Protein 1TIQ (pdb70)

Structure (mmCIF, N/CA/C/O backbone):
data_1TIQ
#
_entry.id   1TIQ
#
_cell.length_a   39.870
_cell.length_b   135.825
_cell.length_c   132.395
_cell.angle_alpha   90.00
_cell.angle_beta   90.00
_cell.angle_gamma   90.00
#
_symmetry.space_group_name_H-M   'C 2 2 21'
#
loop_
_entity.id
_entity.type
_entity.pdbx_description
1 polymer 'Protease synthase and sporulation negative regulatory protein PAI 1'
2 non-polymer 'COENZYME A'
3 non-polymer 2,3-DIHYDROXY-1,4-DITHIOBUTANE
4 non-polymer 'SULFATE ION'
5 water water
#
loop_
_atom_site.group_PDB
_atom_site.id
_atom_site.type_symbol
_atom_site.label_atom_id
_atom_site.label_alt_id
_atom_site.label_comp_id
_atom_site.label_asym_id
_atom_site.label_entity_id
_atom_site.label_seq_id
_atom_site.pdbx_PDB_ins_code
_atom_site.Cartn_x
_atom_site.Cartn_y
_atom_site.Cartn_z
_atom_site.occupancy
_atom_site.B_iso_or_equiv
_atom_site.auth_seq_id
_atom_site.auth_comp_id
_atom_site.auth_asym_id
_atom_site.auth_atom_id
_atom_site.pdbx_PDB_model_num
ATOM 1 N N . SER A 1 2 ? 25.593 50.062 55.139 1.00 29.15 2 SER A N 1
ATOM 2 C CA . SER A 1 2 ? 26.277 51.359 54.869 1.00 29.65 2 SER A CA 1
ATOM 3 C C . SER A 1 2 ? 25.327 52.331 54.170 1.00 27.60 2 SER A C 1
ATOM 4 O O . SER A 1 2 ? 24.250 51.940 53.724 1.00 30.05 2 SER A O 1
ATOM 7 N N . VAL A 1 3 ? 25.729 53.596 54.081 1.00 25.03 3 VAL A N 1
ATOM 8 C CA . VAL A 1 3 ? 24.914 54.621 53.432 1.00 23.76 3 VAL A CA 1
ATOM 9 C C . VAL A 1 3 ? 25.371 54.855 51.994 1.00 22.64 3 VAL A C 1
ATOM 10 O O . V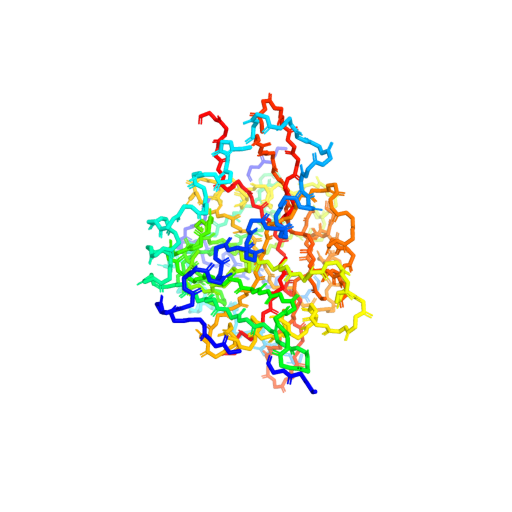AL A 1 3 ? 26.565 54.995 51.729 1.00 23.52 3 VAL A O 1
ATOM 14 N N . LYS A 1 4 ? 24.425 54.887 51.064 1.00 21.32 4 LYS A N 1
ATOM 15 C CA . LYS A 1 4 ? 24.752 55.130 49.666 1.00 21.73 4 LYS A CA 1
ATOM 16 C C . LYS A 1 4 ? 23.642 55.926 48.999 1.00 20.59 4 LYS A C 1
ATOM 17 O O . LYS A 1 4 ? 22.477 55.823 49.382 1.00 19.45 4 LYS A O 1
ATOM 31 N N . LYS A 1 6 ? 22.082 57.284 45.073 1.00 16.57 6 LYS A N 1
ATOM 32 C CA . LYS A 1 6 ? 22.071 57.007 43.641 1.00 18.54 6 LYS A CA 1
ATOM 33 C C . LYS A 1 6 ? 21.172 57.988 42.902 1.00 16.59 6 LYS A C 1
ATOM 34 O O . LYS A 1 6 ? 20.084 58.319 43.378 1.00 14.53 6 LYS A O 1
ATOM 40 N N . LYS A 1 7 ? 21.623 58.448 41.739 1.00 14.39 7 LYS A N 1
ATOM 41 C CA . LYS A 1 7 ? 20.827 59.370 40.936 1.00 16.35 7 LYS A CA 1
ATOM 42 C C . LYS A 1 7 ? 19.698 58.568 40.302 1.00 16.17 7 LYS A C 1
ATOM 43 O O . LYS A 1 7 ? 19.929 57.494 39.743 1.00 15.16 7 LYS A O 1
ATOM 49 N N . CYS A 1 8 ? 18.480 59.092 40.381 1.00 14.91 8 CYS A N 1
ATOM 50 C CA . CYS A 1 8 ? 17.318 58.404 39.827 1.00 14.91 8 CYS A CA 1
ATOM 51 C C . CYS A 1 8 ? 17.245 58.440 38.304 1.00 18.03 8 CYS A C 1
ATOM 52 O O . CYS A 1 8 ? 17.530 59.459 37.680 1.00 17.61 8 CYS A O 1
ATOM 55 N N . SER A 1 9 ? 16.857 57.316 37.711 1.00 20.36 9 SER A N 1
ATOM 56 C CA . SER A 1 9 ? 16.722 57.226 36.261 1.00 23.14 9 SER A CA 1
ATOM 57 C C . SER A 1 9 ? 15.280 56.915 35.910 1.00 23.62 9 SER A C 1
ATOM 58 O O . SER A 1 9 ? 14.418 56.819 36.786 1.00 19.63 9 SER A O 1
ATOM 61 N N . ARG A 1 10 ? 15.028 56.749 34.618 1.00 24.44 10 ARG A N 1
ATOM 62 C CA . ARG A 1 10 ? 13.693 56.454 34.134 1.00 25.77 10 ARG A CA 1
ATOM 63 C C . ARG A 1 10 ? 13.142 55.170 34.751 1.00 22.65 10 ARG A C 1
ATOM 64 O O . ARG 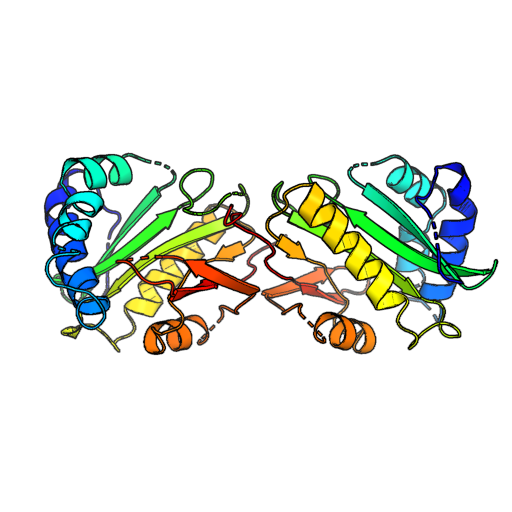A 1 10 ? 11.950 55.075 35.022 1.00 24.03 10 ARG A O 1
ATOM 72 N N . GLU A 1 11 ? 14.009 54.188 34.979 1.00 23.10 11 GLU A N 1
ATOM 73 C CA . GLU A 1 11 ? 13.570 52.924 35.558 1.00 23.12 11 GLU A CA 1
ATOM 74 C C . GLU A 1 11 ? 13.182 53.024 37.031 1.00 20.01 11 GLU A C 1
ATOM 75 O O . GLU A 1 11 ? 12.549 52.118 37.573 1.00 20.23 11 GLU A 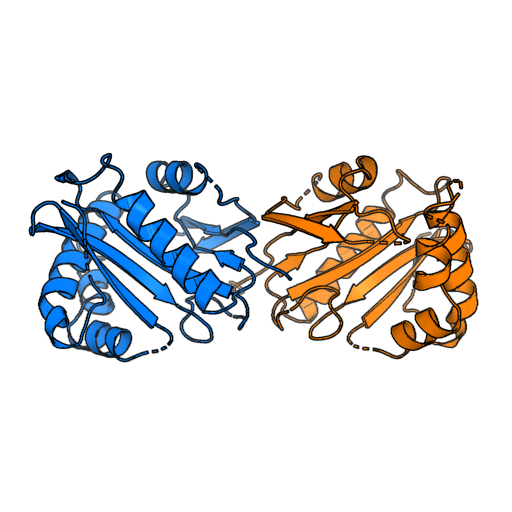O 1
ATOM 81 N N . ASP A 1 12 ? 13.548 54.128 37.672 1.00 17.33 12 ASP A N 1
ATOM 82 C CA . ASP A 1 12 ? 13.226 54.336 39.083 1.00 14.54 12 ASP A CA 1
ATOM 83 C C . ASP A 1 12 ? 11.877 55.021 39.269 1.00 13.83 12 ASP A C 1
ATOM 84 O O . ASP A 1 12 ? 11.477 55.307 40.392 1.00 9.90 12 ASP A O 1
ATOM 89 N N . LEU A 1 13 ? 11.184 55.279 38.164 1.00 13.16 13 LEU A N 1
ATOM 90 C CA . LEU A 1 13 ? 9.892 55.959 38.195 1.00 14.48 13 LEU A CA 1
ATOM 91 C C . LEU A 1 13 ? 8.885 55.382 39.183 1.00 14.28 13 LEU A C 1
ATOM 92 O O . LEU A 1 13 ? 8.320 56.111 39.996 1.00 13.62 13 LEU A O 1
ATOM 97 N N . GLN A 1 14 ? 8.650 54.075 39.107 1.00 15.35 14 GLN A N 1
ATOM 98 C CA . GLN A 1 14 ? 7.688 53.436 39.997 1.00 16.36 14 GLN A CA 1
ATOM 99 C C . GLN A 1 14 ? 8.083 53.533 41.468 1.00 14.68 14 GLN A C 1
ATOM 100 O O . GLN A 1 14 ? 7.245 53.816 42.325 1.00 12.46 14 GLN A O 1
ATOM 106 N N . THR A 1 15 ? 9.355 53.287 41.759 1.00 14.30 15 THR A N 1
ATOM 107 C CA . THR A 1 15 ? 9.843 53.359 43.133 1.00 13.91 15 THR A CA 1
ATOM 108 C C . THR A 1 15 ? 9.750 54.795 43.637 1.00 12.87 15 THR A C 1
ATOM 109 O O . THR A 1 15 ? 9.303 55.038 44.756 1.00 11.96 15 THR A O 1
ATOM 113 N N . LEU A 1 16 ? 10.171 55.746 42.806 1.00 11.34 16 LEU A N 1
ATOM 114 C CA . LEU A 1 16 ? 10.114 57.158 43.184 1.00 11.27 16 LEU A CA 1
ATOM 115 C C . LEU A 1 16 ? 8.675 57.558 43.500 1.00 10.19 16 LEU A C 1
ATOM 116 O O . LEU A 1 16 ? 8.419 58.253 44.478 1.00 10.02 16 LEU A O 1
ATOM 121 N N . GLN A 1 17 ? 7.738 57.112 42.667 1.00 10.92 17 GLN A N 1
ATOM 122 C CA . GLN A 1 17 ? 6.326 57.437 42.861 1.00 11.93 17 GLN A CA 1
ATOM 123 C C . GLN A 1 17 ? 5.792 56.938 44.196 1.00 11.04 17 GLN A C 1
ATOM 124 O O . GLN A 1 17 ? 5.099 57.667 44.911 1.00 12.30 17 GLN A O 1
ATOM 130 N N . GLN A 1 18 ? 6.107 55.695 44.539 1.00 9.91 18 GLN A N 1
ATOM 131 C CA . GLN A 1 18 ? 5.623 55.134 45.793 1.00 10.46 18 GLN A CA 1
ATOM 132 C C . GLN A 1 18 ? 6.250 55.827 46.996 1.00 7.89 18 GLN A C 1
ATOM 133 O O . GLN A 1 18 ? 5.567 56.143 47.973 1.00 10.06 18 GLN A O 1
ATOM 139 N N . LEU A 1 19 ? 7.552 56.069 46.924 1.00 9.09 19 LEU A N 1
ATOM 140 C CA . LEU A 1 19 ? 8.256 56.727 48.021 1.00 7.32 19 LEU A CA 1
ATOM 141 C C . LEU A 1 19 ? 7.744 58.162 48.178 1.00 7.96 19 LEU A C 1
ATOM 142 O O . LEU A 1 19 ? 7.575 58.651 49.296 1.00 8.86 19 LEU A O 1
ATOM 147 N N . SER A 1 20 ? 7.490 58.831 47.054 1.00 7.87 20 SER A N 1
ATOM 148 C CA . SER A 1 20 ? 6.984 60.210 47.082 1.00 8.95 20 SER A CA 1
ATOM 149 C C . SER A 1 20 ? 5.619 60.286 47.771 1.00 9.61 20 SER A C 1
ATOM 150 O O . SER A 1 20 ? 5.383 61.149 48.620 1.00 8.37 20 SER A O 1
ATOM 153 N N . ILE A 1 21 ? 4.727 59.371 47.406 1.00 10.94 21 ILE A N 1
ATOM 154 C CA . ILE A 1 21 ? 3.387 59.336 47.981 1.00 10.21 21 ILE A CA 1
ATOM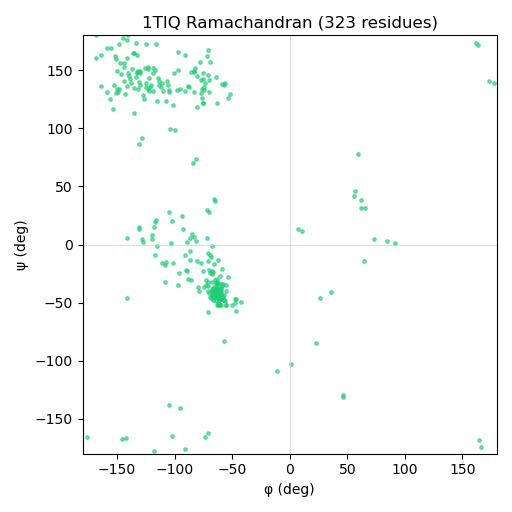 155 C C . ILE A 1 21 ? 3.404 59.080 49.490 1.00 11.59 21 ILE A C 1
ATOM 156 O O . ILE A 1 21 ? 2.774 59.812 50.254 1.00 13.37 21 ILE A O 1
ATOM 161 N N . GLU A 1 22 ? 4.126 58.047 49.912 1.00 12.63 22 GLU A N 1
ATOM 162 C CA . GLU A 1 22 ? 4.206 57.686 51.325 1.00 13.35 22 GLU A CA 1
ATOM 163 C C . GLU A 1 22 ? 4.768 58.803 52.199 1.00 13.80 22 GLU A C 1
ATOM 164 O O . GLU A 1 22 ? 4.166 59.177 53.206 1.00 12.84 22 GLU A O 1
ATOM 170 N N . THR A 1 23 ? 5.924 59.333 51.817 1.00 12.13 23 THR A N 1
ATOM 171 C CA . THR A 1 23 ? 6.546 60.386 52.611 1.00 11.85 23 THR A CA 1
ATOM 172 C C . THR A 1 23 ? 5.748 61.686 52.614 1.00 12.24 23 THR A C 1
ATOM 173 O O . THR A 1 23 ? 5.668 62.363 53.644 1.00 13.67 23 THR A O 1
ATOM 177 N N . PHE A 1 24 ? 5.144 62.034 51.483 1.00 11.47 24 PHE A N 1
ATOM 178 C CA . PHE A 1 24 ? 4.356 63.261 51.424 1.00 13.53 24 PHE A CA 1
ATOM 179 C C . PHE A 1 24 ? 3.085 63.121 52.254 1.00 14.65 24 PHE A C 1
ATOM 180 O O . PHE A 1 24 ? 2.723 64.024 53.010 1.00 14.89 24 PHE A O 1
ATOM 188 N N . ASN A 1 25 ? 2.402 61.991 52.102 1.00 15.95 25 ASN A N 1
ATOM 189 C CA . ASN A 1 25 ? 1.179 61.756 52.857 1.00 18.98 25 ASN A CA 1
ATOM 190 C C . ASN A 1 25 ? 1.466 61.877 54.350 1.00 21.45 25 ASN A C 1
ATOM 191 O O . ASN A 1 25 ? 0.762 62.570 55.084 1.00 21.95 25 ASN A O 1
ATOM 196 N N . ASP A 1 26 ? 2.517 61.202 54.791 1.00 23.56 26 ASP A N 1
ATOM 197 C CA . ASP A 1 26 ? 2.886 61.216 56.196 1.00 26.84 26 ASP A CA 1
ATOM 198 C C . ASP A 1 26 ? 3.385 62.573 56.692 1.00 26.50 26 ASP A C 1
ATOM 199 O O . ASP A 1 26 ? 3.700 62.729 57.871 1.00 29.60 26 ASP A O 1
ATOM 204 N N . THR A 1 27 ? 3.443 63.560 55.804 1.00 25.03 27 THR A N 1
ATOM 205 C CA . THR A 1 27 ? 3.914 64.884 56.189 1.00 23.60 27 THR A CA 1
ATOM 206 C C . THR A 1 27 ? 2.808 65.948 56.245 1.00 24.15 27 THR A C 1
ATOM 207 O O . THR A 1 27 ? 2.880 66.863 57.061 1.00 24.60 27 THR A O 1
ATOM 211 N N . PHE A 1 28 ? 1.797 65.830 55.386 1.00 22.13 28 PHE A N 1
ATOM 212 C CA . PHE A 1 28 ? 0.703 66.799 55.353 1.00 22.97 28 PHE A CA 1
ATOM 213 C C . PHE A 1 28 ? -0.664 66.173 55.632 1.00 23.61 28 PHE A C 1
ATOM 214 O O . PHE A 1 28 ? -1.696 66.835 55.490 1.00 26.80 28 PHE A O 1
ATOM 222 N N . LYS A 1 29 ? -0.659 64.902 56.026 1.00 24.69 29 LYS A N 1
ATOM 223 C CA . LYS A 1 29 ? -1.877 64.136 56.309 1.00 27.83 29 LYS A CA 1
ATOM 224 C C . LYS A 1 29 ? -2.744 64.699 57.423 1.00 28.05 29 LYS A C 1
ATOM 225 O O . LYS A 1 29 ? -3.972 64.695 57.330 1.00 28.86 29 LYS A O 1
ATOM 231 N N . GLU A 1 30 ? -2.097 65.171 58.479 1.00 28.66 30 GLU A N 1
ATOM 232 C CA . GLU A 1 30 ? -2.805 65.695 59.636 1.00 30.84 30 GLU A CA 1
ATOM 233 C C . GLU A 1 30 ? -3.502 67.035 59.428 1.00 30.59 30 GLU A C 1
ATOM 234 O O . GLU A 1 30 ? -4.551 67.289 60.025 1.00 29.86 30 GLU A O 1
ATOM 240 N N . GLN A 1 31 ? -2.934 67.892 58.585 1.00 30.20 31 GLN A N 1
ATOM 241 C CA . GLN A 1 31 ? -3.511 69.215 58.352 1.00 30.18 31 GLN A CA 1
ATOM 242 C C . GLN A 1 31 ? -4.286 69.353 57.045 1.00 28.15 31 GLN A C 1
ATOM 243 O O . GLN A 1 31 ? -4.500 70.466 56.572 1.00 29.84 31 GLN A O 1
ATOM 249 N N . ASN A 1 32 ? -4.724 68.238 56.470 1.00 25.52 32 ASN A N 1
ATOM 250 C CA . ASN A 1 32 ? -5.461 68.284 55.211 1.00 22.70 32 ASN A CA 1
ATOM 251 C C . ASN A 1 32 ? -6.565 67.239 55.130 1.00 20.91 32 ASN A C 1
ATOM 252 O O . ASN A 1 32 ? -6.472 66.187 55.756 1.00 18.71 32 ASN A O 1
ATOM 257 N N . SER A 1 33 ? -7.609 67.523 54.356 1.00 18.36 33 SER A N 1
ATOM 258 C CA . SER A 1 33 ? -8.704 66.564 54.230 1.00 17.32 33 SER A CA 1
ATOM 259 C C . SER A 1 33 ? -8.280 65.410 53.326 1.00 16.21 33 SER A C 1
ATOM 260 O O . SER A 1 33 ? -7.488 65.593 52.405 1.00 17.71 33 SER A O 1
ATOM 263 N N . PRO A 1 34 ? -8.790 64.199 53.594 1.00 17.38 34 PRO A N 1
ATOM 264 C CA . PRO A 1 34 ? -8.450 63.025 52.782 1.00 15.94 34 PRO A CA 1
ATOM 265 C C . PRO A 1 34 ? -8.756 63.273 51.311 1.00 14.67 34 PRO A C 1
ATOM 266 O O . PRO A 1 34 ? -8.053 62.786 50.425 1.00 13.21 34 PRO A O 1
ATOM 270 N N . GLU A 1 35 ? -9.821 64.031 51.063 1.00 13.33 35 GLU A N 1
ATOM 271 C CA . GLU A 1 35 ? -10.249 64.356 49.708 1.00 13.44 35 GLU A CA 1
ATOM 272 C C . GLU A 1 35 ? -9.225 65.237 48.995 1.00 14.73 35 GLU A C 1
ATOM 273 O O . GLU A 1 35 ? -8.919 65.031 47.810 1.00 15.97 35 GLU A O 1
ATOM 279 N N . ASN A 1 36 ? -8.715 66.233 49.711 1.00 15.62 36 ASN A N 1
ATOM 280 C CA . ASN A 1 36 ? -7.712 67.134 49.142 1.00 16.77 36 ASN A CA 1
ATOM 281 C C . ASN A 1 36 ? -6.394 66.376 48.953 1.00 16.79 36 ASN A C 1
ATOM 282 O O . ASN A 1 36 ? -5.694 66.577 47.959 1.00 17.16 36 ASN A O 1
ATOM 295 N N . LYS A 1 38 ? -5.983 63.093 48.428 1.00 17.64 38 LYS A N 1
ATOM 296 C CA . LYS A 1 38 ? -6.124 62.151 47.323 1.00 16.84 38 LYS A CA 1
ATOM 297 C C . LYS A 1 38 ? -5.946 62.865 45.987 1.00 16.23 38 LYS A C 1
ATOM 298 O O . LYS A 1 38 ? -5.226 62.389 45.105 1.00 13.50 38 LYS A O 1
ATOM 304 N N . ALA A 1 39 ? -6.599 64.014 45.845 1.00 15.65 39 ALA A N 1
ATOM 305 C CA . ALA A 1 39 ? -6.517 64.790 44.611 1.00 16.95 39 ALA A CA 1
ATOM 306 C C . ALA A 1 39 ? -5.092 65.262 44.315 1.00 17.60 39 ALA A C 1
ATOM 307 O O . ALA A 1 39 ? -4.618 65.158 43.183 1.00 17.21 39 ALA A O 1
ATOM 309 N N . TYR A 1 40 ? -4.410 65.783 45.329 1.00 17.61 40 TYR A N 1
ATOM 310 C CA . TYR A 1 40 ? -3.048 66.266 45.140 1.00 17.62 40 TYR A CA 1
ATOM 311 C C . TYR A 1 40 ? -2.075 65.135 44.803 1.00 18.07 40 TYR A C 1
ATOM 312 O O . TYR A 1 40 ? -1.254 65.258 43.892 1.00 17.43 40 TYR A O 1
ATOM 321 N N . LEU A 1 41 ? -2.162 64.043 45.556 1.00 16.72 41 LEU A N 1
ATOM 322 C CA . LEU A 1 41 ? -1.302 62.889 45.328 1.00 16.75 41 LEU A CA 1
ATOM 323 C C . LEU A 1 41 ? -1.415 62.407 43.882 1.00 17.85 41 LEU A C 1
ATOM 324 O O . LEU A 1 41 ? -0.414 62.048 43.252 1.00 16.20 41 LEU A O 1
ATOM 329 N N . GLU A 1 42 ? -2.635 62.413 43.350 1.00 17.06 42 GLU A N 1
ATOM 330 C CA . GLU A 1 42 ? -2.859 61.976 41.978 1.00 19.52 42 GLU A CA 1
ATOM 331 C C . GLU A 1 42 ? -2.344 62.977 40.940 1.00 18.22 42 GLU A C 1
ATOM 332 O O . GLU A 1 42 ? -1.921 62.587 39.852 1.00 19.10 42 GLU A O 1
ATOM 338 N N . SER A 1 43 ? -2.359 64.262 41.275 1.00 18.92 43 SER A N 1
ATOM 339 C CA . SER A 1 43 ? -1.898 65.274 40.329 1.00 19.65 43 SER A CA 1
ATOM 340 C C . SER A 1 43 ? -0.402 65.565 40.439 1.00 18.63 43 SER A C 1
ATOM 341 O O . SER A 1 43 ? 0.217 66.045 39.489 1.00 20.59 43 SER A O 1
ATOM 344 N N . ALA A 1 44 ? 0.183 65.267 41.590 1.00 15.58 44 ALA A N 1
ATOM 345 C CA . ALA A 1 44 ? 1.600 65.529 41.787 1.00 12.60 44 ALA A CA 1
ATOM 346 C C . ALA A 1 44 ? 2.486 64.319 41.543 1.00 12.07 44 ALA A C 1
ATOM 347 O O . ALA A 1 44 ? 3.603 64.448 41.039 1.00 10.63 44 ALA A O 1
ATOM 349 N N . PHE A 1 45 ? 1.988 63.138 41.877 1.00 9.50 45 PHE A N 1
ATOM 350 C CA . PHE A 1 45 ? 2.810 61.946 41.743 1.00 10.49 45 PHE A CA 1
ATOM 351 C C . PHE A 1 45 ? 2.331 60.893 40.751 1.00 12.45 45 PHE A C 1
ATOM 352 O O . PHE A 1 45 ? 2.741 59.732 40.825 1.00 11.43 45 PHE A O 1
ATOM 360 N N . ASN A 1 46 ? 1.467 61.283 39.818 1.00 12.38 46 ASN A N 1
ATOM 361 C CA . ASN A 1 46 ? 1.011 60.323 38.836 1.00 13.43 46 ASN A CA 1
ATOM 362 C C . ASN A 1 46 ? 2.216 60.017 37.946 1.00 14.74 46 ASN A C 1
ATOM 363 O O . ASN A 1 46 ? 3.166 60.806 37.865 1.00 13.61 46 ASN A O 1
ATOM 368 N N . THR A 1 47 ? 2.179 58.857 37.307 1.00 14.19 47 THR A N 1
ATOM 369 C CA . THR A 1 47 ? 3.251 58.384 36.436 1.00 17.44 47 THR A CA 1
ATOM 370 C C . THR A 1 47 ? 3.764 59.404 35.428 1.00 16.14 47 THR A C 1
ATOM 371 O O . THR A 1 47 ? 4.971 59.578 35.266 1.00 14.88 47 THR A O 1
ATOM 375 N N . GLU A 1 48 ? 2.837 60.074 34.755 1.00 14.62 48 GLU A N 1
ATOM 376 C CA . GLU A 1 48 ? 3.185 61.046 33.734 1.00 16.69 48 GLU A CA 1
ATOM 377 C C . GLU A 1 48 ? 3.895 62.280 34.275 1.00 14.28 48 GLU A C 1
ATOM 378 O O . GLU A 1 48 ? 4.865 62.756 33.683 1.00 14.22 48 GLU A O 1
ATOM 384 N N . GLN A 1 49 ? 3.413 62.801 35.395 1.00 13.51 49 GLN A N 1
ATOM 385 C CA . GLN A 1 49 ? 4.018 63.987 35.989 1.00 13.94 49 GLN A CA 1
ATOM 386 C C . GLN A 1 49 ? 5.461 63.688 36.405 1.00 13.77 49 GLN A C 1
ATOM 387 O O . GLN A 1 49 ? 6.385 64.406 36.019 1.00 13.26 49 GLN A O 1
ATOM 393 N N . LEU A 1 50 ? 5.659 62.623 37.174 1.00 13.72 50 LEU A N 1
ATOM 394 C CA . LEU A 1 50 ? 7.003 62.268 37.627 1.00 14.72 50 LEU A CA 1
ATOM 395 C C . LEU A 1 50 ? 7.925 61.899 36.466 1.00 15.05 50 LEU A C 1
ATOM 396 O O . LEU A 1 50 ? 9.124 62.175 36.503 1.00 13.34 50 LEU A O 1
ATOM 401 N N . GLU A 1 51 ? 7.369 61.292 35.424 1.00 16.47 51 GLU A N 1
ATOM 402 C CA . GLU A 1 51 ? 8.169 60.927 34.263 1.00 18.40 51 GLU A CA 1
ATOM 403 C C . GLU A 1 51 ? 8.711 62.213 33.629 1.00 18.35 51 GLU A C 1
ATOM 404 O O . GLU A 1 51 ? 9.875 62.277 33.221 1.00 17.46 51 GLU A O 1
ATOM 410 N N . LYS A 1 52 ? 7.870 63.244 33.570 1.00 17.68 52 LYS A N 1
ATOM 411 C CA . LYS A 1 52 ? 8.271 64.531 33.004 1.00 18.68 52 LYS A CA 1
ATOM 412 C C . LYS A 1 52 ? 9.378 65.159 33.845 1.00 17.11 52 LYS A C 1
ATOM 413 O O . LYS A 1 52 ? 10.397 65.605 33.317 1.00 17.10 52 LYS A O 1
ATOM 419 N N . GLU A 1 53 ? 9.173 65.193 35.157 1.00 14.84 53 GLU A N 1
ATOM 420 C CA . GLU A 1 53 ? 10.158 65.762 36.073 1.00 13.70 53 GLU A CA 1
ATOM 421 C C . GLU A 1 53 ? 11.485 65.018 36.010 1.00 14.33 53 GLU A C 1
ATOM 422 O O . GLU A 1 53 ? 12.545 65.637 36.038 1.00 14.28 53 GLU A O 1
ATOM 428 N N . LEU A 1 54 ? 11.430 63.693 35.922 1.00 15.02 54 LEU A N 1
ATOM 429 C CA . LEU A 1 54 ? 12.653 62.905 35.839 1.00 18.01 54 LEU A CA 1
ATOM 430 C C . LEU A 1 54 ? 13.414 63.197 34.546 1.00 19.65 54 LEU A C 1
ATOM 431 O O . LEU A 1 54 ? 14.642 63.119 34.511 1.00 19.08 54 LEU A O 1
ATOM 436 N N . SER A 1 55 ? 12.679 63.534 33.491 1.00 19.87 55 SER A N 1
ATOM 437 C CA . SER A 1 55 ? 13.269 63.838 32.193 1.00 21.32 55 SER A CA 1
ATOM 438 C C . SER A 1 55 ? 13.693 65.295 32.034 1.00 22.01 55 SER A C 1
ATOM 439 O O . SER A 1 55 ? 14.292 65.660 31.019 1.00 24.29 55 SER A O 1
ATOM 442 N N . ASN A 1 56 ? 13.375 66.130 33.020 1.00 21.58 56 ASN A N 1
ATOM 443 C CA . ASN A 1 56 ? 13.733 67.545 32.962 1.00 20.46 56 ASN A CA 1
ATOM 444 C C . ASN A 1 56 ? 15.237 67.709 33.147 1.00 21.10 56 ASN A C 1
ATOM 445 O O . ASN A 1 56 ? 15.795 67.276 34.155 1.00 19.28 56 ASN A O 1
ATOM 458 N N . SER A 1 58 ? 16.889 70.236 33.920 1.00 18.08 58 SER A N 1
ATOM 459 C CA . SER A 1 58 ? 17.221 71.118 35.032 1.00 18.30 58 SER A CA 1
ATOM 460 C C . SER A 1 58 ? 16.789 70.620 36.406 1.00 18.30 58 SER A C 1
ATOM 461 O O . SER A 1 58 ? 16.830 71.364 37.388 1.00 15.80 58 SER A O 1
ATOM 464 N N . SER A 1 59 ? 16.382 69.356 36.459 1.00 17.48 59 SER A N 1
ATOM 465 C CA . SER A 1 59 ? 15.953 68.716 37.696 1.00 17.12 59 SER A CA 1
ATOM 466 C C . SER A 1 59 ? 16.752 67.443 37.891 1.00 18.12 59 SER A C 1
ATOM 467 O O . SER A 1 59 ? 17.189 66.814 36.926 1.00 16.82 59 SER A O 1
ATOM 470 N N . GLN A 1 60 ? 16.932 67.062 39.148 1.00 17.00 60 GLN A N 1
ATOM 471 C CA . GLN A 1 60 ? 17.676 65.864 39.462 1.00 15.69 60 GLN A CA 1
ATOM 472 C C . GLN A 1 60 ? 17.144 65.262 40.760 1.00 14.48 60 GLN A C 1
ATOM 473 O O . GLN A 1 60 ? 16.908 65.971 41.744 1.00 12.37 60 GLN A O 1
ATOM 479 N N . PHE A 1 61 ? 16.925 63.951 40.737 1.00 11.88 61 PHE A N 1
ATOM 480 C CA . PHE A 1 61 ? 16.425 63.214 41.894 1.00 9.61 61 PHE A CA 1
ATOM 481 C C . PHE A 1 61 ? 17.504 62.249 42.357 1.00 9.92 61 PHE A C 1
ATOM 482 O O . PHE A 1 61 ? 18.207 61.672 41.534 1.00 9.88 61 PHE A O 1
ATOM 490 N N . PHE A 1 62 ? 17.623 62.072 43.671 1.00 9.27 62 PHE A N 1
ATOM 491 C CA . PHE A 1 62 ? 18.586 61.139 44.246 1.00 9.64 62 PHE A CA 1
ATOM 492 C C . PHE A 1 62 ? 17.939 60.306 45.346 1.00 9.40 62 PHE A C 1
ATOM 493 O O . PHE A 1 62 ? 17.220 60.840 46.189 1.00 5.94 62 PHE A O 1
ATOM 501 N N . PHE A 1 63 ? 18.186 59.000 45.339 1.00 7.39 63 PHE A N 1
ATOM 502 C CA . PHE A 1 63 ? 17.660 58.141 46.397 1.00 9.29 63 PHE A CA 1
ATOM 503 C C . PHE A 1 63 ? 18.778 57.970 47.420 1.00 10.25 63 PHE A C 1
ATOM 504 O O . PHE A 1 63 ? 19.959 58.030 47.071 1.00 9.24 63 PHE A O 1
ATOM 512 N N . ILE A 1 64 ? 18.415 57.787 48.685 1.00 10.09 64 ILE A N 1
ATOM 513 C CA . ILE A 1 64 ? 19.423 57.523 49.698 1.00 9.09 64 ILE A CA 1
ATOM 514 C C . ILE A 1 64 ? 19.043 56.163 50.276 1.00 9.68 64 ILE A C 1
ATOM 515 O O . ILE A 1 64 ? 17.863 55.873 50.482 1.00 8.80 64 ILE A O 1
ATOM 520 N N . TYR A 1 65 ? 20.046 55.320 50.489 1.00 9.11 65 TYR A N 1
ATOM 521 C CA . TYR A 1 65 ? 19.831 53.973 51.010 1.00 12.81 65 TYR A CA 1
ATOM 522 C C . TYR A 1 65 ? 20.616 53.709 52.284 1.00 14.58 65 TYR A C 1
ATOM 523 O O . TYR A 1 65 ? 21.676 54.288 52.508 1.00 14.41 65 TYR A O 1
ATOM 532 N N . PHE A 1 66 ? 20.091 52.807 53.102 1.00 16.70 66 PHE A N 1
ATOM 533 C CA . PHE A 1 66 ? 20.745 52.401 54.333 1.00 20.38 66 PHE A CA 1
ATOM 534 C C . PHE A 1 66 ? 20.633 50.880 54.360 1.00 21.33 66 PHE A C 1
ATOM 535 O O . PHE A 1 66 ? 19.533 50.333 54.447 1.00 17.97 66 PHE A O 1
ATOM 543 N N . ASP A 1 67 ? 21.770 50.200 54.249 1.00 23.41 67 ASP A N 1
ATOM 544 C CA . ASP A 1 67 ? 21.786 48.743 54.246 1.00 25.64 67 ASP A CA 1
ATOM 545 C C . ASP A 1 67 ? 21.007 48.177 53.059 1.00 26.49 67 ASP A C 1
ATOM 546 O O . ASP A 1 67 ? 20.312 47.173 53.187 1.00 27.54 67 ASP A O 1
ATOM 551 N N . HIS A 1 68 ? 21.138 48.839 51.909 1.00 26.45 68 HIS A N 1
ATOM 552 C CA . HIS A 1 68 ? 20.477 48.432 50.667 1.00 26.13 68 HIS A CA 1
ATOM 553 C C . HIS A 1 68 ? 18.976 48.708 50.643 1.00 24.84 68 HIS A C 1
ATOM 554 O O . HIS A 1 68 ? 18.290 48.344 49.689 1.00 24.58 68 HIS A O 1
ATOM 561 N N . GLU A 1 69 ? 18.469 49.353 51.689 1.00 22.74 69 GLU A N 1
ATOM 562 C CA . GLU A 1 69 ? 17.047 49.679 51.773 1.00 21.70 69 GLU A CA 1
ATOM 563 C C . GLU A 1 69 ? 16.790 51.161 51.508 1.00 19.24 69 GLU A C 1
ATOM 564 O O . GLU A 1 69 ? 17.475 52.018 52.059 1.00 18.20 69 GLU A O 1
ATOM 570 N N . ILE A 1 70 ? 15.806 51.454 50.659 1.00 16.56 70 ILE A N 1
ATOM 571 C CA . ILE A 1 70 ? 15.465 52.836 50.329 1.00 15.04 70 ILE A CA 1
ATOM 572 C C . ILE A 1 70 ? 14.983 53.579 51.572 1.00 13.32 70 ILE A C 1
ATOM 573 O O . ILE A 1 70 ? 14.005 53.182 52.213 1.00 14.07 70 ILE A O 1
ATOM 578 N N . ALA A 1 71 ? 15.667 54.671 51.903 1.00 11.73 71 ALA A N 1
ATOM 579 C CA . ALA A 1 71 ? 15.334 55.450 53.090 1.00 10.88 71 ALA A CA 1
ATOM 580 C C . ALA A 1 71 ? 14.747 56.835 52.823 1.00 10.51 71 ALA A C 1
ATOM 581 O O . ALA A 1 71 ? 14.176 57.444 53.722 1.00 10.34 71 ALA A O 1
ATOM 583 N N . GLY A 1 72 ? 14.889 57.340 51.603 1.00 7.95 72 GLY A N 1
ATOM 584 C CA . GLY A 1 72 ? 14.350 58.654 51.305 1.00 8.30 72 GLY A CA 1
ATOM 585 C C . GLY A 1 72 ? 14.879 59.207 50.002 1.00 6.60 72 GLY A C 1
ATOM 586 O O . GLY A 1 72 ? 15.578 58.515 49.269 1.00 5.65 72 GLY A O 1
ATOM 587 N N . TYR A 1 73 ? 14.539 60.450 49.689 1.00 7.56 73 TYR A N 1
ATOM 588 C CA . TYR A 1 73 ? 15.023 61.039 48.450 1.00 6.75 73 TYR A CA 1
ATOM 589 C C . TYR A 1 73 ? 15.064 62.553 48.527 1.00 4.89 73 TYR A C 1
ATOM 590 O O . TYR A 1 73 ? 14.526 63.163 49.453 1.00 5.26 73 TYR A O 1
ATOM 599 N N . VAL A 1 74 ? 15.710 63.145 47.531 1.00 6.83 74 VAL A N 1
ATOM 600 C CA . VAL A 1 74 ? 15.813 64.589 47.426 1.00 5.63 74 VAL A CA 1
ATOM 601 C C . VAL A 1 74 ? 15.634 64.944 45.950 1.00 7.78 74 VAL A C 1
ATOM 602 O O . VAL A 1 74 ? 16.031 64.182 45.060 1.00 7.68 74 VAL A O 1
ATOM 606 N N . LYS A 1 75 ? 14.995 66.081 45.693 1.00 5.92 75 LYS A N 1
ATOM 607 C CA . LYS A 1 75 ? 14.819 66.568 44.329 1.00 6.11 75 LYS A CA 1
ATOM 608 C C . LYS A 1 75 ? 15.351 67.987 44.300 1.00 7.22 75 LYS A C 1
ATOM 609 O O . LYS A 1 75 ? 14.931 68.826 45.101 1.00 7.39 75 LYS A O 1
ATOM 615 N N . VAL A 1 76 ? 16.280 68.254 43.388 1.00 5.96 76 VAL A N 1
ATOM 616 C CA . VAL A 1 76 ? 16.853 69.589 43.255 1.00 8.17 76 VAL A CA 1
ATOM 617 C C . VAL A 1 76 ? 16.531 70.173 41.878 1.00 7.98 76 VAL A C 1
ATOM 618 O O . VAL A 1 76 ? 16.354 69.428 40.911 1.00 9.37 76 VAL A O 1
ATOM 622 N N . ASN A 1 77 ? 16.417 71.500 41.813 1.00 6.82 77 ASN A N 1
ATOM 623 C CA . ASN A 1 77 ? 16.133 72.223 40.569 1.00 9.54 77 ASN A CA 1
ATOM 624 C C . ASN A 1 77 ? 17.119 73.363 40.382 1.00 10.05 77 ASN A C 1
ATOM 625 O O . ASN A 1 77 ? 17.589 73.962 41.349 1.00 8.91 77 ASN A O 1
ATOM 630 N N . ILE A 1 78 ? 17.404 73.676 39.128 1.00 10.45 78 ILE A N 1
ATOM 631 C CA . ILE A 1 78 ? 18.257 74.806 38.806 1.00 10.63 78 ILE A CA 1
ATOM 632 C C . ILE A 1 78 ? 17.554 75.523 37.664 1.00 10.83 78 ILE A C 1
ATOM 633 O O . ILE A 1 78 ? 16.639 74.975 37.045 1.00 11.25 78 ILE A O 1
ATOM 638 N N . ASP A 1 79 ? 17.980 76.750 37.400 1.00 11.39 79 ASP A N 1
ATOM 639 C CA . ASP A 1 79 ? 17.405 77.551 36.332 1.00 13.55 79 ASP A CA 1
ATOM 640 C C . ASP A 1 79 ? 15.876 77.559 36.295 1.00 13.01 79 ASP A C 1
ATOM 641 O O . ASP A 1 79 ? 15.228 77.814 37.310 1.00 12.29 79 ASP A O 1
ATOM 646 N N . ASP A 1 80 ? 15.302 77.285 35.125 1.00 15.97 80 ASP A N 1
ATOM 647 C CA . ASP A 1 80 ? 13.846 77.297 34.940 1.00 18.61 80 ASP A CA 1
ATOM 648 C C . ASP A 1 80 ? 13.066 76.198 35.647 1.00 18.01 80 ASP A C 1
ATOM 649 O O . ASP A 1 80 ? 11.833 76.241 35.702 1.00 18.22 80 ASP A O 1
ATOM 654 N N . ALA A 1 81 ? 13.769 75.206 36.176 1.00 15.94 81 ALA A N 1
ATOM 655 C CA . ALA A 1 81 ? 13.092 74.124 36.867 1.00 14.80 81 ALA A CA 1
ATOM 656 C C . ALA A 1 81 ? 12.711 74.504 38.302 1.00 14.76 81 ALA A C 1
ATOM 657 O O . ALA A 1 81 ? 11.893 73.821 38.924 1.00 13.37 81 ALA A O 1
ATOM 659 N N . GLN A 1 82 ? 13.280 75.591 38.826 1.00 14.17 82 GLN A N 1
ATOM 660 C CA . GLN A 1 82 ? 12.969 76.018 40.198 1.00 12.38 82 GLN A CA 1
ATOM 661 C C . GLN A 1 82 ? 11.499 76.420 40.346 1.00 14.34 82 GLN A C 1
ATOM 662 O O . GLN A 1 82 ? 10.919 76.998 39.427 1.00 15.45 82 GLN A O 1
ATOM 668 N N . SER A 1 83 ? 10.902 76.125 41.503 1.00 12.10 83 SER A N 1
ATOM 669 C CA . SER A 1 83 ? 9.485 76.437 41.736 1.00 14.76 83 SER A CA 1
ATOM 670 C C . SER A 1 83 ? 9.206 77.931 41.886 1.00 16.23 83 SER A C 1
ATOM 671 O O . SER A 1 83 ? 8.053 78.360 41.963 1.00 18.03 83 SER A O 1
ATOM 674 N N . GLU A 1 84 ? 10.279 78.710 41.942 1.00 18.74 84 GLU A N 1
ATOM 675 C CA . GLU A 1 84 ? 10.211 80.166 42.043 1.00 19.70 84 GLU A CA 1
ATOM 676 C C . GLU A 1 84 ? 11.302 80.661 41.109 1.00 19.18 84 GLU A C 1
ATOM 677 O O . GLU A 1 84 ? 12.360 80.041 41.010 1.00 16.24 84 GLU A O 1
ATOM 683 N N . GLU A 1 85 ? 11.042 81.764 40.415 1.00 21.08 85 GLU A N 1
ATOM 684 C CA . GLU A 1 85 ? 12.011 82.329 39.478 1.00 22.18 85 GLU A CA 1
ATOM 685 C C . GLU A 1 85 ? 13.146 83.017 40.237 1.00 21.69 85 GLU A C 1
ATOM 686 O O . GLU A 1 85 ? 13.164 84.240 40.350 1.00 21.11 85 GLU A O 1
ATOM 700 N N . GLY A 1 87 ? 16.454 82.647 39.409 1.00 19.12 87 GLY A N 1
ATOM 701 C CA . GLY A 1 87 ? 17.585 82.958 38.551 1.00 18.09 87 GLY A CA 1
ATOM 702 C C . GLY A 1 87 ? 18.517 81.807 38.228 1.00 18.31 87 GLY A C 1
ATOM 703 O O . GLY A 1 87 ? 18.329 80.682 38.693 1.00 17.52 87 GLY A O 1
ATOM 704 N N . ALA A 1 88 ? 19.547 82.103 37.442 1.00 15.92 88 ALA A N 1
ATOM 705 C CA . ALA A 1 88 ? 20.507 81.088 37.023 1.00 15.97 88 ALA A CA 1
ATOM 706 C C . ALA A 1 88 ? 21.728 80.959 37.923 1.00 14.47 88 ALA A C 1
ATOM 707 O O . ALA A 1 88 ? 22.717 80.328 37.546 1.00 13.99 88 ALA A O 1
ATOM 709 N N . GLU A 1 89 ? 21.669 81.551 39.108 1.00 11.30 89 GLU A N 1
ATOM 710 C CA . GLU A 1 89 ? 22.797 81.476 40.021 1.00 12.34 89 GLU A CA 1
ATOM 711 C C . GLU A 1 89 ? 22.412 80.772 41.310 1.00 11.90 89 GLU A C 1
ATOM 712 O O . GLU A 1 89 ? 23.134 80.839 42.300 1.00 13.14 89 GLU A O 1
ATOM 718 N N . SER A 1 90 ? 21.275 80.086 41.293 1.00 11.62 90 SER A N 1
ATOM 719 C CA . SER A 1 90 ? 20.805 79.398 42.485 1.00 10.03 90 SER A CA 1
ATOM 720 C C . SER A 1 90 ? 20.350 77.968 42.229 1.00 10.55 90 SER A C 1
ATOM 721 O O . SER A 1 90 ? 20.124 77.567 41.088 1.00 9.47 90 SER A O 1
ATOM 724 N N . LEU A 1 91 ? 20.240 77.193 43.305 1.00 9.35 91 LEU A N 1
ATOM 725 C CA . LEU A 1 91 ? 19.764 75.821 43.214 1.00 7.27 91 LEU A CA 1
ATOM 726 C C . LEU A 1 91 ? 18.692 75.687 44.281 1.00 5.92 91 LEU A C 1
ATOM 727 O O . LEU A 1 91 ? 18.833 76.224 45.372 1.00 5.50 91 LEU A O 1
ATOM 732 N N . GLU A 1 92 ? 17.610 74.992 43.957 1.00 6.96 92 GLU A N 1
ATOM 733 C CA . GLU A 1 92 ? 16.530 74.799 44.910 1.00 7.11 92 GLU A CA 1
ATOM 734 C C . GLU A 1 92 ? 16.430 73.350 45.382 1.00 8.58 92 GLU A C 1
ATOM 735 O O . GLU A 1 92 ? 16.603 72.421 44.592 1.00 6.52 92 GLU A O 1
ATOM 741 N N . ILE A 1 93 ? 16.178 73.167 46.676 1.00 8.53 93 ILE A N 1
ATOM 742 C CA . ILE A 1 93 ? 15.948 71.835 47.217 1.00 8.99 93 ILE A CA 1
ATOM 743 C C . ILE A 1 93 ? 14.424 71.889 47.263 1.00 9.80 93 ILE A C 1
ATOM 744 O O . ILE A 1 93 ? 13.851 72.483 48.175 1.00 10.72 93 ILE A O 1
ATOM 749 N N . GLU A 1 94 ? 13.772 71.310 46.259 1.00 9.07 94 GLU A N 1
ATOM 750 C CA . GLU A 1 94 ? 12.318 71.343 46.186 1.00 7.62 94 GLU A CA 1
ATOM 751 C C . GLU A 1 94 ? 11.665 70.321 47.101 1.00 7.26 94 GLU A C 1
ATOM 752 O O . GLU A 1 94 ? 10.645 70.605 47.739 1.00 8.00 94 GLU A O 1
ATOM 758 N N . ARG A 1 95 ? 12.260 69.132 47.156 1.00 7.34 95 ARG A N 1
ATOM 759 C CA . ARG A 1 95 ? 11.756 68.041 47.979 1.00 7.70 95 ARG A CA 1
ATOM 760 C C . ARG A 1 95 ? 12.895 67.323 48.684 1.00 8.36 95 ARG A C 1
ATOM 761 O O . ARG A 1 95 ? 13.957 67.117 48.107 1.00 7.14 95 ARG A O 1
ATOM 769 N N . ILE A 1 96 ? 12.675 66.973 49.945 1.00 8.28 96 ILE A N 1
ATOM 770 C CA . ILE A 1 96 ? 13.662 66.233 50.717 1.00 7.10 96 ILE A CA 1
ATOM 771 C C . ILE A 1 96 ? 12.866 65.477 51.772 1.00 7.76 96 ILE A C 1
ATOM 772 O O . ILE A 1 96 ? 12.181 66.061 52.619 1.00 8.01 96 ILE A O 1
ATOM 777 N N . TYR A 1 97 ? 12.935 64.153 51.682 1.00 6.91 97 TYR A N 1
ATOM 778 C CA . TYR A 1 97 ? 12.166 63.294 52.567 1.00 5.89 97 TYR A CA 1
ATOM 779 C C . TYR A 1 97 ? 12.889 62.050 53.024 1.00 6.88 97 TYR A C 1
ATOM 780 O O . TYR A 1 97 ? 13.521 61.372 52.225 1.00 6.98 97 TYR A O 1
ATOM 789 N N . ILE A 1 98 ? 12.770 61.746 54.311 1.00 5.87 98 ILE A N 1
ATOM 790 C CA . ILE A 1 98 ? 13.351 60.538 54.865 1.00 5.46 98 ILE A CA 1
ATOM 791 C C . ILE A 1 98 ? 12.172 59.799 55.490 1.00 7.86 98 ILE A C 1
ATOM 792 O O . ILE A 1 98 ? 11.337 60.407 56.167 1.00 6.80 98 ILE A O 1
ATOM 797 N N . LYS A 1 99 ? 12.082 58.497 55.228 1.00 7.88 99 LYS A N 1
ATOM 798 C CA . LYS A 1 99 ? 11.006 57.686 55.787 1.00 11.58 99 LYS A CA 1
ATOM 799 C C . LYS A 1 99 ? 11.083 57.782 57.300 1.00 11.44 99 LYS A C 1
ATOM 800 O O . LYS A 1 99 ? 12.164 57.724 57.874 1.00 10.14 99 LYS A O 1
ATOM 806 N N . ASN A 1 100 ? 9.932 57.905 57.948 1.00 13.80 100 ASN A N 1
ATOM 807 C CA . ASN A 1 100 ? 9.891 58.035 59.396 1.00 14.93 100 ASN A CA 1
ATOM 808 C C . ASN A 1 100 ? 10.840 57.116 60.171 1.00 14.70 100 ASN A C 1
ATOM 809 O O . ASN A 1 100 ? 11.589 57.581 61.036 1.00 13.00 100 ASN A O 1
ATOM 814 N N . SER A 1 101 ? 10.826 55.822 59.864 1.00 14.70 101 SER A N 1
ATOM 815 C CA . SER A 1 101 ? 11.691 54.876 60.571 1.00 16.10 101 SER A CA 1
ATOM 816 C C . SER A 1 101 ? 13.188 55.093 60.339 1.00 15.76 101 SER A C 1
ATOM 817 O O . SER A 1 101 ? 14.016 54.578 61.099 1.00 15.19 101 SER A O 1
ATOM 820 N N . PHE A 1 102 ? 13.545 55.846 59.299 1.00 12.73 102 PHE A N 1
ATOM 821 C CA . PHE A 1 102 ? 14.964 56.099 59.020 1.00 11.08 102 PHE A CA 1
ATOM 822 C C . PHE A 1 102 ? 15.436 57.493 59.446 1.00 10.18 102 PHE A C 1
ATOM 823 O O . PHE A 1 102 ? 16.602 57.840 59.250 1.00 8.19 102 PHE A O 1
ATOM 831 N N . GLN A 1 103 ? 14.539 58.281 60.031 1.00 9.48 103 GLN A N 1
ATOM 832 C CA . GLN A 1 103 ? 14.883 59.633 60.476 1.00 9.91 103 GLN A CA 1
ATOM 833 C C . GLN A 1 103 ? 15.796 59.608 61.706 1.00 10.09 103 GLN A C 1
ATOM 834 O O . GLN A 1 103 ? 15.902 58.588 62.389 1.00 9.45 103 GLN A O 1
ATOM 840 N N . LYS A 1 104 ? 16.455 60.735 61.969 1.00 11.58 104 LYS A N 1
ATOM 841 C CA . LYS A 1 104 ? 17.359 60.892 63.117 1.00 12.46 104 LYS A CA 1
ATOM 842 C C . LYS A 1 104 ? 18.605 60.010 63.060 1.00 13.57 104 LYS A C 1
ATOM 843 O O . LYS A 1 104 ? 19.120 59.592 64.099 1.00 14.41 104 LYS A O 1
ATOM 849 N N . HIS A 1 105 ? 19.088 59.732 61.852 1.00 11.33 105 HIS A N 1
ATOM 850 C CA . HIS A 1 105 ? 20.280 58.908 61.671 1.00 13.16 105 HIS A CA 1
ATOM 851 C C . HIS A 1 105 ? 21.289 59.546 60.727 1.00 12.28 105 HIS A C 1
ATOM 852 O O . HIS A 1 105 ? 22.201 58.876 60.240 1.00 14.21 105 HIS A O 1
ATOM 859 N N . GLY A 1 106 ? 21.119 60.837 60.465 1.00 9.06 106 GLY A N 1
ATOM 860 C CA . GLY A 1 106 ? 22.039 61.533 59.589 1.00 9.67 106 GLY A CA 1
ATOM 861 C C . GLY A 1 106 ? 21.752 61.427 58.101 1.00 9.59 106 GLY A C 1
ATOM 862 O O . GLY A 1 106 ? 22.516 61.958 57.295 1.00 8.82 106 GLY A O 1
ATOM 863 N N . LEU A 1 107 ? 20.663 60.763 57.717 1.00 8.99 107 LEU A N 1
ATOM 864 C CA . LEU A 1 107 ? 20.344 60.620 56.293 1.00 10.06 107 LEU A CA 1
ATOM 865 C C . LEU A 1 107 ? 19.844 61.920 55.654 1.00 8.95 107 LEU A C 1
ATOM 866 O O . LEU A 1 107 ? 20.121 62.183 54.481 1.00 8.07 107 LEU A O 1
ATOM 871 N N . GLY A 1 108 ? 19.112 62.729 56.413 1.00 6.75 108 GLY A N 1
ATOM 872 C CA . GLY A 1 108 ? 18.637 63.996 55.881 1.00 7.34 108 GLY A CA 1
ATOM 873 C C . GLY A 1 108 ? 19.841 64.878 55.601 1.00 7.24 108 GLY A C 1
ATOM 874 O O . GLY A 1 108 ? 19.908 65.544 54.570 1.00 8.49 108 GLY A O 1
ATOM 875 N N . LYS A 1 109 ? 20.801 64.871 56.525 1.00 8.28 109 LYS A N 1
ATOM 876 C CA . LYS A 1 109 ? 22.022 65.661 56.374 1.00 10.08 109 LYS A CA 1
ATOM 877 C C . LYS A 1 109 ? 22.749 65.246 55.098 1.00 8.66 109 LYS A C 1
ATOM 878 O O . LYS A 1 109 ? 23.223 66.098 54.347 1.00 8.61 109 LYS A O 1
ATOM 884 N N . HIS A 1 110 ? 22.841 63.936 54.863 1.00 9.66 110 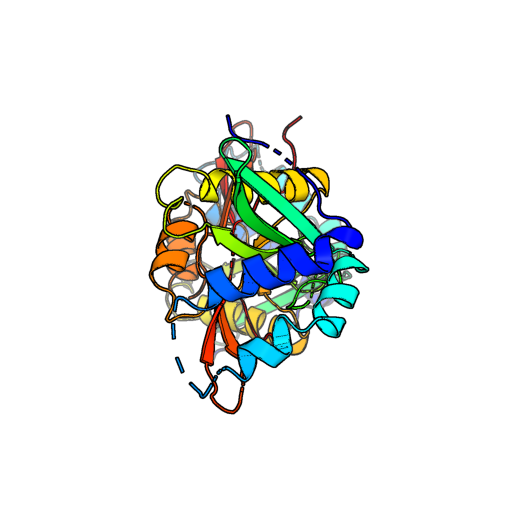HIS A N 1
ATOM 885 C CA . HIS A 1 110 ? 23.495 63.413 53.664 1.00 7.62 110 HIS A CA 1
ATOM 886 C C . HIS A 1 110 ? 22.823 63.950 52.403 1.00 7.63 110 HIS A C 1
ATOM 887 O O . HIS A 1 110 ? 23.492 64.396 51.473 1.00 8.84 110 HIS A O 1
ATOM 894 N N . LEU A 1 111 ? 21.497 63.898 52.365 1.00 7.68 111 LEU A N 1
ATOM 895 C CA . LEU A 1 111 ? 20.772 64.388 51.196 1.00 8.33 111 LEU A CA 1
ATOM 896 C C . LEU A 1 111 ? 20.960 65.878 50.991 1.00 8.31 111 LEU A C 1
ATOM 897 O O . LEU A 1 111 ? 21.135 66.338 49.858 1.00 7.29 111 LEU A O 1
ATOM 902 N N . LEU A 1 112 ? 20.917 66.642 52.076 1.00 8.26 112 LEU A N 1
ATOM 903 C CA . LEU A 1 112 ? 21.076 68.088 51.950 1.00 8.62 112 LEU A CA 1
ATOM 904 C C . LEU A 1 112 ? 22.492 68.445 51.506 1.00 8.60 112 LEU A C 1
ATOM 905 O O . LEU A 1 112 ? 22.679 69.334 50.671 1.00 9.03 112 LEU A O 1
ATOM 910 N N . ASN A 1 113 ? 23.489 67.759 52.056 1.00 8.09 113 ASN A N 1
ATOM 911 C CA . ASN A 1 113 ? 24.866 68.041 51.676 1.00 8.77 113 ASN A CA 1
ATOM 912 C C . ASN A 1 113 ? 25.140 67.643 50.236 1.00 9.50 113 ASN A C 1
ATOM 913 O O . ASN A 1 113 ? 26.031 68.198 49.585 1.00 10.18 113 ASN A O 1
ATOM 918 N N . LYS A 1 114 ? 24.361 66.689 49.739 1.00 8.34 114 LYS A N 1
ATOM 919 C CA . LYS A 1 114 ? 24.490 66.262 48.357 1.00 9.98 114 LYS A CA 1
ATOM 920 C C . LYS A 1 114 ? 23.946 67.406 47.505 1.00 9.41 114 LYS A C 1
ATOM 921 O O . LYS A 1 114 ? 24.505 67.724 46.455 1.00 9.18 114 LYS A O 1
ATOM 927 N N . ALA A 1 115 ? 22.854 68.023 47.958 1.00 8.67 115 ALA A N 1
ATOM 928 C CA . ALA A 1 115 ? 22.266 69.151 47.224 1.00 6.46 115 ALA A CA 1
ATOM 929 C C . ALA A 1 115 ? 23.262 70.305 47.202 1.00 7.63 115 ALA A C 1
ATOM 930 O O . ALA A 1 115 ? 23.372 71.020 46.208 1.00 7.65 115 ALA A O 1
ATOM 932 N N . ILE A 1 116 ? 23.975 70.490 48.310 1.00 7.71 116 ILE A N 1
ATOM 933 C CA . ILE A 1 116 ? 24.972 71.560 48.396 1.00 10.84 116 ILE A CA 1
ATOM 934 C C . ILE A 1 116 ? 26.128 71.260 47.450 1.00 11.44 116 ILE A C 1
ATOM 935 O O . ILE A 1 116 ? 26.650 72.160 46.780 1.00 11.57 116 ILE A O 1
ATOM 940 N N . GLU A 1 117 ? 26.513 69.990 47.394 1.00 9.54 117 GLU A N 1
ATOM 941 C CA . GLU A 1 117 ? 27.611 69.554 46.537 1.00 13.91 117 GLU A CA 1
ATOM 942 C C . GLU A 1 117 ? 27.244 69.787 45.073 1.00 11.71 117 GLU A C 1
ATOM 943 O O . GLU A 1 117 ? 28.075 70.228 44.280 1.00 12.60 117 GLU A O 1
ATOM 949 N N . ILE A 1 118 ? 25.997 69.495 44.719 1.00 10.84 118 ILE A N 1
ATOM 950 C CA . ILE A 1 118 ? 25.541 69.700 43.352 1.00 10.41 118 ILE A CA 1
ATOM 951 C C . ILE A 1 118 ? 25.541 71.193 43.009 1.00 10.71 118 ILE A C 1
ATOM 952 O O . ILE A 1 118 ? 25.929 71.583 41.905 1.00 12.49 118 ILE A O 1
ATOM 957 N N . ALA A 1 119 ? 25.123 72.024 43.961 1.00 11.18 119 ALA A N 1
ATOM 958 C CA . ALA A 1 119 ? 25.085 73.464 43.756 1.00 10.84 119 ALA A CA 1
ATOM 959 C C . ALA A 1 119 ? 26.499 73.988 43.543 1.00 14.06 119 ALA A C 1
ATOM 960 O O . ALA A 1 119 ? 26.745 74.793 42.646 1.00 14.61 119 ALA A O 1
ATOM 962 N N . LEU A 1 120 ? 27.430 73.528 44.369 1.00 12.97 120 LEU A N 1
ATOM 963 C CA . LEU A 1 120 ? 28.818 73.956 44.246 1.00 15.86 120 LEU A CA 1
ATOM 964 C C . LEU A 1 120 ? 29.377 73.519 42.895 1.00 16.34 120 LEU A C 1
ATOM 965 O O . LEU A 1 120 ? 30.035 74.296 42.204 1.00 15.80 120 LEU A O 1
ATOM 970 N N . GLU A 1 121 ? 29.108 72.272 42.521 1.00 18.11 121 GLU A N 1
ATOM 971 C CA . GLU A 1 121 ? 29.587 71.734 41.251 1.00 20.69 121 GLU A CA 1
ATOM 972 C C . GLU A 1 121 ? 28.980 72.485 40.059 1.00 22.14 121 GLU A C 1
ATOM 973 O O . GLU A 1 121 ? 29.625 72.651 39.020 1.00 20.54 121 GLU A O 1
ATOM 979 N N . ARG A 1 122 ? 27.744 72.946 40.225 1.00 20.11 122 ARG A N 1
ATOM 980 C CA . ARG A 1 122 ? 27.033 73.678 39.178 1.00 22.65 122 ARG A CA 1
ATOM 981 C C . ARG A 1 122 ? 27.359 75.163 39.245 1.00 21.94 122 ARG A C 1
ATOM 982 O O . ARG A 1 122 ? 26.780 75.974 38.517 1.00 20.93 122 ARG A O 1
ATOM 990 N N . ASN A 1 123 ? 28.286 75.504 40.135 1.00 20.65 123 ASN A N 1
ATOM 991 C CA . ASN A 1 123 ? 28.727 76.878 40.336 1.00 21.64 123 ASN A CA 1
ATOM 992 C C . ASN A 1 123 ? 27.588 77.847 40.671 1.00 20.23 123 ASN A C 1
ATOM 993 O O . ASN A 1 123 ? 27.553 78.972 40.170 1.00 20.42 123 ASN A O 1
ATOM 998 N N . LYS A 1 124 ? 26.661 77.417 41.523 1.00 16.03 124 LYS A N 1
ATOM 999 C CA . LYS A 1 124 ? 25.551 78.282 41.914 1.00 16.07 124 LYS A CA 1
ATOM 1000 C C . LYS A 1 124 ? 25.945 79.113 43.134 1.00 16.49 124 LYS A C 1
ATOM 1001 O O . LYS A 1 124 ? 26.544 78.595 44.078 1.00 18.62 124 LYS A O 1
ATOM 1007 N N . LYS A 1 125 ? 25.611 80.402 43.105 1.00 16.53 125 LYS A N 1
ATOM 1008 C CA . LYS A 1 125 ? 25.934 81.331 44.190 1.00 16.45 125 LYS A CA 1
ATOM 1009 C C . LYS A 1 125 ? 25.186 81.051 45.488 1.00 16.92 125 LYS A C 1
ATOM 1010 O O . LYS A 1 125 ? 25.698 81.314 46.573 1.00 16.93 125 LYS A O 1
ATOM 1016 N N . ASN A 1 126 ? 23.964 80.545 45.391 1.00 15.96 126 ASN A N 1
ATOM 1017 C CA . ASN A 1 126 ? 23.221 80.257 46.605 1.00 16.76 126 ASN A CA 1
ATOM 1018 C C . ASN A 1 126 ? 22.229 79.123 46.450 1.00 13.68 126 ASN A C 1
ATOM 1019 O O . ASN A 1 126 ? 21.843 78.763 45.343 1.00 12.52 126 ASN A O 1
ATOM 1024 N N . ILE A 1 127 ? 21.841 78.554 47.584 1.00 11.71 127 ILE A N 1
ATOM 1025 C CA . ILE A 1 127 ? 20.908 77.443 47.621 1.00 8.43 127 ILE A CA 1
ATOM 1026 C C . ILE A 1 127 ? 19.738 77.885 48.493 1.00 6.97 127 ILE A C 1
ATOM 1027 O O . ILE A 1 127 ? 19.925 78.605 49.472 1.00 5.33 127 ILE A O 1
ATOM 1032 N N . TRP A 1 128 ? 18.529 77.477 48.122 1.00 6.39 128 TRP A N 1
ATOM 1033 C CA . TRP A 1 128 ? 17.345 77.893 48.866 1.00 7.21 128 TRP A CA 1
ATOM 1034 C C . TRP A 1 128 ? 16.257 76.835 48.851 1.00 7.06 128 TRP A C 1
ATOM 1035 O O . TRP A 1 128 ? 16.354 75.840 48.142 1.00 7.44 128 TRP A O 1
ATOM 1046 N N . LEU A 1 129 ? 15.209 77.079 49.631 1.00 6.71 129 LEU A N 1
ATOM 1047 C CA . LEU A 1 129 ? 14.080 76.169 49.701 1.00 6.41 129 LEU A CA 1
ATOM 1048 C C . LEU A 1 129 ? 12.898 76.871 50.344 1.00 6.70 129 LEU A C 1
ATOM 1049 O O . LEU A 1 129 ? 13.044 77.910 50.992 1.00 7.53 129 LEU A O 1
ATOM 1054 N N . GLY A 1 130 ? 11.725 76.290 50.147 1.00 7.22 130 GLY A N 1
ATOM 1055 C CA . GLY A 1 130 ? 10.524 76.829 50.737 1.00 8.00 130 GLY A CA 1
ATOM 1056 C C . GLY A 1 130 ? 10.069 75.791 51.748 1.00 9.11 130 GLY A C 1
ATOM 1057 O O . GLY A 1 130 ? 10.137 74.590 51.464 1.00 8.05 130 GLY A O 1
ATOM 1058 N N . VAL A 1 131 ? 9.642 76.231 52.931 1.00 9.70 131 VAL A N 1
ATOM 1059 C CA . VAL A 1 131 ? 9.165 75.298 53.957 1.00 8.57 131 VAL A CA 1
ATOM 1060 C C . VAL A 1 131 ? 7.991 75.843 54.760 1.00 8.92 131 VAL A C 1
ATOM 1061 O O . VAL A 1 131 ? 8.023 76.966 55.258 1.00 8.00 131 VAL A O 1
ATOM 1065 N N . TRP A 1 132 ? 6.939 75.035 54.856 1.00 7.29 132 TRP A N 1
ATOM 1066 C CA . TRP A 1 132 ? 5.731 75.400 55.597 1.00 9.66 132 TRP A CA 1
ATOM 1067 C C . TRP A 1 132 ? 6.105 75.815 57.018 1.00 10.28 132 TRP A C 1
ATOM 1068 O O . TRP A 1 132 ? 6.777 75.071 57.736 1.00 11.63 132 TRP A O 1
ATOM 1079 N N . GLU A 1 133 ? 5.670 77.003 57.425 1.00 10.64 133 GLU A N 1
ATOM 1080 C CA . GLU A 1 133 ? 5.999 77.517 58.752 1.00 11.42 133 GLU A CA 1
ATOM 1081 C C . GLU A 1 133 ? 5.655 76.568 59.907 1.00 11.77 133 GLU A C 1
ATOM 1082 O O . GLU A 1 133 ? 6.311 76.607 60.944 1.00 11.27 133 GLU A O 1
ATOM 1088 N N . LYS A 1 134 ? 4.645 75.715 59.723 1.00 10.98 134 LYS A N 1
ATOM 1089 C CA . LYS A 1 134 ? 4.235 74.767 60.764 1.00 11.67 134 LYS A CA 1
ATOM 1090 C C . LYS A 1 134 ? 5.175 73.563 60.883 1.00 11.53 134 LYS A C 1
ATOM 1091 O O . LYS A 1 134 ? 5.129 72.829 61.869 1.00 10.51 134 LYS A O 1
ATOM 1097 N N . ASN A 1 135 ? 6.011 73.347 59.876 1.00 9.38 135 ASN A N 1
ATOM 1098 C CA . ASN A 1 135 ? 6.932 72.218 59.907 1.00 9.26 135 ASN A CA 1
ATOM 1099 C C . ASN A 1 135 ? 8.164 72.583 60.744 1.00 11.07 135 ASN A C 1
ATOM 1100 O O . ASN A 1 135 ? 9.252 72.820 60.215 1.00 5.65 135 ASN A O 1
ATOM 1105 N N . GLU A 1 136 ? 7.975 72.626 62.061 1.00 9.68 136 GLU A N 1
ATOM 1106 C CA . GLU A 1 136 ? 9.043 72.975 62.990 1.00 10.91 136 GLU A CA 1
ATOM 1107 C C . GLU A 1 136 ? 10.240 72.042 62.929 1.00 8.40 136 GLU A C 1
ATOM 1108 O O . GLU A 1 136 ? 11.372 72.493 63.071 1.00 7.11 136 GLU A O 1
ATOM 1114 N N . ASN A 1 137 ? 9.995 70.750 62.732 1.00 8.34 137 ASN A N 1
ATOM 1115 C CA . ASN A 1 137 ? 11.091 69.787 62.651 1.00 9.14 137 ASN A CA 1
ATOM 1116 C C . ASN A 1 137 ? 11.998 70.123 61.472 1.00 7.48 137 ASN A C 1
ATOM 1117 O O . ASN A 1 137 ? 13.224 70.163 61.609 1.00 7.16 137 ASN A O 1
ATOM 1122 N N . ALA A 1 138 ? 11.409 70.374 60.308 1.00 6.92 138 ALA A N 1
ATOM 1123 C CA . ALA A 1 138 ? 12.229 70.685 59.135 1.00 5.91 138 ALA A CA 1
ATOM 1124 C C . ALA A 1 138 ? 12.959 72.021 59.259 1.00 4.88 138 ALA A C 1
ATOM 1125 O O . ALA A 1 138 ? 14.105 72.148 58.821 1.00 6.68 138 ALA A O 1
ATOM 1127 N N . ILE A 1 139 ? 12.296 73.015 59.841 1.00 7.28 139 ILE A N 1
ATOM 1128 C CA . ILE A 1 139 ? 12.908 74.330 60.017 1.00 7.88 139 ILE A CA 1
ATOM 1129 C C . ILE A 1 139 ? 14.142 74.216 60.905 1.00 9.47 139 ILE A C 1
ATOM 1130 O O . ILE A 1 139 ? 15.205 74.754 60.582 1.00 9.08 139 ILE A O 1
ATOM 1135 N N . ALA A 1 140 ? 14.006 73.487 62.007 1.00 7.73 140 ALA A N 1
ATOM 1136 C CA . ALA A 1 140 ? 15.109 73.289 62.943 1.00 8.86 140 ALA A CA 1
ATOM 1137 C C . ALA A 1 140 ? 16.273 72.568 62.262 1.00 7.14 140 ALA A C 1
ATOM 1138 O O . ALA A 1 140 ? 17.433 72.892 62.502 1.00 8.30 140 ALA A O 1
ATOM 1140 N N . PHE A 1 141 ? 15.951 71.582 61.430 1.00 8.39 141 PHE A N 1
ATOM 1141 C CA . PHE A 1 141 ? 16.963 70.828 60.690 1.00 7.31 141 PHE A CA 1
ATOM 1142 C C . PHE A 1 141 ? 17.716 71.776 59.753 1.00 5.60 141 PHE A C 1
ATOM 1143 O O . PHE A 1 141 ? 18.948 71.841 59.782 1.00 5.31 141 PHE A O 1
ATOM 1151 N N . TYR A 1 142 ? 16.977 72.527 58.942 1.00 5.32 142 TYR A N 1
ATOM 1152 C CA . TYR A 1 142 ? 17.603 73.463 58.005 1.00 6.83 142 TYR A CA 1
ATOM 1153 C C . TYR A 1 142 ? 18.503 74.490 58.704 1.00 7.67 142 TYR A C 1
ATOM 1154 O O . TYR A 1 142 ? 19.598 74.791 58.223 1.00 8.11 142 TYR A O 1
ATOM 1163 N N . LYS A 1 143 ? 18.042 75.042 59.824 1.00 7.38 143 LYS A N 1
ATOM 1164 C CA . LYS A 1 143 ? 18.841 76.027 60.556 1.00 10.72 143 LYS A CA 1
ATOM 1165 C C . LYS A 1 143 ? 20.138 75.394 61.050 1.00 10.15 143 LYS A C 1
ATOM 1166 O O . LYS A 1 143 ? 21.195 76.031 61.053 1.00 10.89 143 LYS A O 1
ATOM 1172 N N . LYS A 1 144 ? 20.057 74.138 61.468 1.00 10.15 144 LYS A N 1
ATO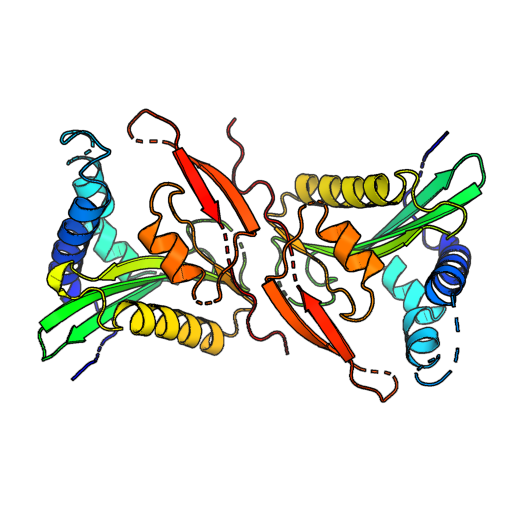M 1173 C CA . LYS A 1 144 ? 21.242 73.431 61.937 1.00 9.34 144 LYS A CA 1
ATOM 1174 C C . LYS A 1 144 ? 22.193 73.274 60.748 1.00 11.65 144 LYS A C 1
ATOM 1175 O O . LYS A 1 144 ? 23.414 73.347 60.904 1.00 11.50 144 LYS A O 1
ATOM 1189 N N . GLY A 1 146 ? 22.719 75.351 58.485 1.00 9.96 146 GLY A N 1
ATOM 1190 C CA . GLY A 1 146 ? 23.224 76.634 58.025 1.00 10.31 146 GLY A CA 1
ATOM 1191 C C . GLY A 1 146 ? 22.304 77.533 57.221 1.00 10.10 146 GLY A C 1
ATOM 1192 O O . GLY A 1 146 ? 22.716 78.610 56.776 1.00 9.50 146 GLY A O 1
ATOM 1193 N N . PHE A 1 147 ? 21.063 77.107 57.027 1.00 9.46 147 PHE A N 1
ATOM 1194 C CA . PHE A 1 147 ? 20.102 77.913 56.278 1.00 9.64 147 PHE A CA 1
ATOM 1195 C C . PHE A 1 147 ? 19.458 78.957 57.187 1.00 9.97 147 PHE A C 1
ATOM 1196 O O . PHE A 1 147 ? 19.310 78.728 58.385 1.00 9.69 147 PHE A O 1
ATOM 1204 N N . VAL A 1 148 ? 19.092 80.100 56.611 1.00 8.81 148 VAL A N 1
ATOM 1205 C CA . VAL A 1 148 ? 18.464 81.184 57.361 1.00 10.31 148 VAL A CA 1
ATOM 1206 C C . VAL A 1 148 ? 17.230 81.705 56.627 1.00 8.28 148 VAL A C 1
ATOM 1207 O O . VAL A 1 148 ? 17.171 81.706 55.398 1.00 8.86 148 VAL A O 1
ATOM 1211 N N . GLN A 1 149 ? 16.236 82.149 57.382 1.00 10.16 149 GLN A N 1
ATOM 1212 C CA . GLN A 1 149 ? 15.019 82.661 56.773 1.00 10.59 149 GLN A CA 1
ATOM 1213 C C . GLN A 1 149 ? 15.268 84.047 56.190 1.00 10.78 149 GLN A C 1
ATOM 1214 O O . GLN A 1 149 ? 15.657 84.974 56.908 1.00 10.34 149 GLN A O 1
ATOM 1220 N N . THR A 1 150 ? 15.036 84.183 54.888 1.00 9.91 150 THR A N 1
ATOM 1221 C CA . THR A 1 150 ? 15.233 85.456 54.200 1.00 11.60 150 THR A CA 1
ATOM 1222 C C . THR A 1 150 ? 13.896 86.091 53.842 1.00 12.16 150 THR A C 1
ATOM 1223 O O . THR A 1 150 ? 13.832 87.273 53.506 1.00 12.22 150 THR A O 1
ATOM 1227 N N . GLY A 1 151 ? 12.830 85.298 53.908 1.00 10.12 151 GLY A N 1
ATOM 1228 C CA . GLY A 1 151 ? 11.516 85.816 53.589 1.00 11.57 151 GLY A CA 1
ATOM 1229 C C . GLY A 1 151 ? 10.395 84.874 53.988 1.00 13.21 151 GLY A C 1
ATOM 1230 O O . GLY A 1 151 ? 10.629 83.791 54.522 1.00 10.16 151 GLY A O 1
ATOM 1231 N N . ALA A 1 152 ? 9.165 85.293 53.724 1.00 13.15 152 ALA A N 1
ATOM 1232 C CA . ALA A 1 152 ? 7.999 84.490 54.055 1.00 14.80 152 ALA A CA 1
ATOM 1233 C C . ALA A 1 152 ? 6.826 85.053 53.276 1.00 17.35 152 ALA A C 1
ATOM 1234 O O . ALA A 1 152 ? 6.655 86.270 53.200 1.00 17.98 152 ALA A O 1
ATOM 1236 N N . HIS A 1 153 ? 6.025 84.170 52.689 1.00 16.85 153 HIS A N 1
ATOM 1237 C CA . HIS A 1 153 ? 4.867 84.605 51.925 1.00 17.77 153 HIS A CA 1
ATOM 1238 C C . HIS A 1 153 ? 3.742 83.607 52.127 1.00 18.34 153 HIS A C 1
ATOM 1239 O O . HIS A 1 153 ? 3.982 82.453 52.486 1.00 16.48 153 HIS A O 1
ATOM 1246 N N . SER A 1 154 ? 2.511 84.056 51.922 1.00 17.43 154 SER A N 1
ATOM 1247 C CA . SER A 1 154 ? 1.366 83.177 52.100 1.00 19.60 154 SER A CA 1
ATOM 1248 C C . SER A 1 154 ? 1.133 82.311 50.867 1.00 19.22 154 SER A C 1
ATOM 1249 O O . SER A 1 154 ? 1.485 82.698 49.751 1.00 18.56 154 SER A O 1
ATOM 1252 N N . PHE A 1 155 ? 0.558 81.129 51.081 1.00 18.45 155 PHE A N 1
ATOM 1253 C CA . PHE A 1 155 ? 0.223 80.213 49.994 1.00 18.69 155 PHE A CA 1
ATOM 1254 C C . PHE A 1 155 ? -1.032 79.455 50.407 1.00 18.79 155 PHE A C 1
ATOM 1255 O O . PHE A 1 155 ? -1.321 79.336 51.596 1.00 17.45 155 PHE A O 1
ATOM 1263 N N . TYR A 1 156 ? -1.778 78.953 49.428 1.00 19.64 156 TYR A N 1
ATOM 1264 C CA . TYR A 1 156 ? -3.006 78.217 49.708 1.00 21.91 156 TYR A CA 1
ATOM 1265 C C . TYR A 1 156 ? -2.795 76.714 49.866 1.00 21.35 156 TYR A C 1
ATOM 1266 O O . TYR A 1 156 ? -2.274 76.053 48.967 1.00 22.19 156 TYR A O 1
ATOM 1283 N N . GLY A 1 158 ? -5.016 73.551 50.412 1.00 20.64 158 GLY A N 1
ATOM 1284 C CA . GLY A 1 158 ? -6.393 73.098 50.415 1.00 22.36 158 GLY A CA 1
ATOM 1285 C C . GLY A 1 158 ? -7.304 74.259 50.065 1.00 23.82 158 GLY A C 1
ATOM 1286 O O . GLY A 1 158 ? -7.402 74.641 48.901 1.00 27.46 158 GLY A O 1
ATOM 1287 N N . ASP A 1 159 ? -7.962 74.828 51.073 1.00 23.50 159 ASP A N 1
ATOM 1288 C CA . ASP A 1 159 ? -8.865 75.954 50.864 1.00 24.80 159 ASP A CA 1
ATOM 1289 C C . ASP A 1 159 ? -8.547 77.074 51.851 1.00 24.74 159 ASP A C 1
ATOM 1290 O O . ASP A 1 159 ? -9.324 78.014 52.006 1.00 26.42 159 ASP A O 1
ATOM 1295 N N . GLU A 1 160 ? -7.398 76.972 52.511 1.00 24.50 160 GLU A N 1
ATOM 1296 C CA . GLU A 1 160 ? -6.987 77.965 53.504 1.00 24.52 160 GLU A CA 1
ATOM 1297 C C . GLU A 1 160 ? -5.538 78.407 53.300 1.00 22.99 160 GLU A C 1
ATOM 1298 O O . GLU A 1 160 ? -4.705 77.630 52.846 1.00 22.12 160 GLU A O 1
ATOM 1304 N N . GLU A 1 161 ? -5.232 79.654 53.639 1.00 21.03 161 GLU A N 1
ATOM 1305 C CA . GLU A 1 161 ? -3.870 80.138 53.474 1.00 20.60 161 GLU A CA 1
ATOM 1306 C C . GLU A 1 161 ? -2.950 79.705 54.609 1.00 18.34 161 GLU A C 1
ATOM 1307 O O . GLU A 1 161 ? -3.365 79.581 55.768 1.00 16.55 161 GLU A O 1
ATOM 1313 N N . GLN A 1 162 ? -1.698 79.451 54.246 1.00 16.66 162 GLN A N 1
ATOM 1314 C CA . GLN A 1 162 ? -0.666 79.064 55.193 1.00 13.98 162 GLN A CA 1
ATOM 1315 C C . GLN A 1 162 ? 0.562 79.898 54.870 1.00 13.06 162 GLN A C 1
ATOM 1316 O O . GLN A 1 162 ? 0.569 80.631 53.885 1.00 10.83 162 GLN A O 1
ATOM 1322 N N . THR A 1 163 ? 1.595 79.799 55.698 1.00 13.17 163 THR A N 1
ATOM 1323 C CA . THR A 1 163 ? 2.807 80.576 55.463 1.00 12.77 163 THR A CA 1
ATOM 1324 C C . THR A 1 163 ? 3.974 79.696 55.029 1.00 12.66 163 THR A C 1
ATOM 1325 O O . THR A 1 163 ? 4.242 78.651 55.618 1.00 13.01 163 THR A O 1
ATOM 1329 N N . ASP A 1 164 ? 4.647 80.131 53.974 1.00 12.05 164 ASP A N 1
ATOM 1330 C CA . ASP A 1 164 ? 5.796 79.430 53.421 1.00 12.41 164 ASP A CA 1
ATOM 1331 C C . ASP A 1 164 ? 7.029 80.258 53.780 1.00 10.57 164 ASP A C 1
ATOM 1332 O O . ASP A 1 164 ? 7.084 81.438 53.455 1.00 10.58 164 ASP A O 1
ATOM 1337 N N . LEU A 1 165 ? 8.007 79.660 54.451 1.00 10.67 165 LEU A N 1
ATOM 1338 C CA . LEU A 1 165 ? 9.213 80.398 54.804 1.00 10.24 165 LEU A CA 1
ATOM 1339 C C . LEU A 1 165 ? 10.279 80.151 53.740 1.00 11.60 165 LEU A C 1
ATOM 1340 O O . LEU A 1 165 ? 10.495 79.010 53.313 1.00 12.96 165 LEU A O 1
ATOM 1345 N N . ILE A 1 166 ? 10.928 81.220 53.294 1.00 7.87 166 ILE A N 1
ATOM 1346 C CA . ILE A 1 166 ? 11.985 81.096 52.299 1.00 8.81 166 ILE A CA 1
ATOM 1347 C C . ILE A 1 166 ? 13.287 81.086 53.090 1.00 9.36 166 ILE A C 1
ATOM 1348 O O . ILE A 1 166 ? 13.594 82.040 53.803 1.00 9.92 166 ILE A O 1
ATOM 1361 N N . ALA A 1 168 ? 17.576 80.250 52.962 1.00 8.99 168 ALA A N 1
ATOM 1362 C CA . ALA A 1 168 ? 18.669 80.149 52.021 1.00 7.12 168 ALA A CA 1
ATOM 1363 C C . ALA A 1 168 ? 20.039 80.235 52.656 1.00 7.40 168 ALA A C 1
ATOM 1364 O O . ALA A 1 168 ? 20.175 80.510 53.845 1.00 5.99 168 ALA A O 1
ATOM 1366 N N . LYS A 1 169 ? 21.051 80.005 51.830 1.00 8.69 169 LYS A N 1
ATOM 1367 C CA . LYS A 1 169 ? 22.431 80.071 52.260 1.00 10.68 169 LYS A CA 1
ATOM 1368 C C . LYS A 1 169 ? 23.278 80.433 51.052 1.00 10.49 169 LYS A C 1
ATOM 1369 O O . LYS A 1 169 ? 23.071 79.918 49.949 1.00 10.11 169 LYS A O 1
ATOM 1375 N N . THR A 1 170 ? 24.224 81.338 51.267 1.00 9.81 170 THR A N 1
ATOM 1376 C CA . THR A 1 170 ? 25.115 81.767 50.207 1.00 12.28 170 THR A CA 1
ATOM 1377 C C . THR A 1 170 ? 26.304 80.824 50.167 1.00 13.46 170 THR A C 1
ATOM 1378 O O . THR A 1 170 ? 26.852 80.460 51.203 1.00 13.36 170 THR A O 1
ATOM 1382 N N . LEU A 1 171 ? 26.689 80.416 48.965 1.00 14.94 171 LEU A N 1
ATOM 1383 C CA . LEU A 1 171 ? 27.807 79.498 48.795 1.00 15.04 171 LEU A CA 1
ATOM 1384 C C . LEU A 1 171 ? 29.050 80.229 48.284 1.00 17.71 171 LEU A C 1
ATOM 1385 O O . LEU A 1 171 ? 29.359 81.335 48.728 1.00 19.59 171 LEU A O 1
ATOM 1390 N N . ILE A 1 172 ? 29.751 79.607 47.343 1.00 20.14 172 ILE A N 1
ATOM 1391 C CA . ILE A 1 172 ? 30.962 80.178 46.768 1.00 23.30 172 ILE A CA 1
ATOM 1392 C C . ILE A 1 172 ? 30.658 81.380 45.880 1.00 23.84 172 ILE A C 1
ATOM 1393 O O . ILE A 1 172 ? 29.783 81.320 45.020 1.00 24.41 172 ILE A O 1
ATOM 1398 N N . LEU A 1 173 ? 31.386 82.471 46.088 1.00 25.81 173 LEU A N 1
ATOM 1399 C CA . LEU A 1 173 ? 31.183 83.675 45.288 1.00 27.67 173 LEU A CA 1
ATOM 1400 C C . LEU A 1 173 ? 32.425 84.030 44.473 1.00 30.37 173 LEU A C 1
ATOM 1401 O O . LEU A 1 173 ? 32.386 84.914 43.619 1.00 29.90 173 LEU A O 1
ATOM 1406 N N . GLU A 1 174 ? 33.527 83.339 44.745 1.00 34.84 174 GLU A N 1
ATOM 1407 C CA . GLU A 1 174 ? 34.783 83.579 44.037 1.00 38.83 174 GLU A CA 1
ATOM 1408 C C . GLU A 1 174 ? 34.621 83.425 42.531 1.00 40.20 174 GLU A C 1
ATOM 1409 O O . GLU A 1 174 ? 35.230 84.227 41.788 1.00 42.26 174 GLU A O 1
ATOM 1415 N N . SER B 1 2 ? 12.079 119.295 55.214 1.00 40.11 2 SER B N 1
ATOM 1416 C CA . SER B 1 2 ? 11.822 119.094 53.759 1.00 39.34 2 SER B CA 1
ATOM 1417 C C . SER B 1 2 ? 12.864 118.156 53.164 1.00 38.35 2 SER B C 1
ATOM 1418 O O . SER B 1 2 ? 13.982 118.571 52.849 1.00 38.87 2 SER B O 1
ATOM 1421 N N . VAL B 1 3 ? 12.486 116.891 53.012 1.00 36.59 3 VAL B N 1
ATOM 1422 C CA . VAL B 1 3 ? 13.373 115.872 52.464 1.00 35.31 3 VAL B CA 1
ATOM 1423 C C . VAL B 1 3 ? 12.991 115.521 51.029 1.00 34.20 3 VAL B C 1
ATOM 1424 O O . VAL B 1 3 ? 11.824 115.274 50.732 1.00 33.18 3 VAL B O 1
ATOM 1428 N N . LYS B 1 4 ? 13.982 115.503 50.143 1.00 33.35 4 LYS B N 1
ATOM 1429 C CA . LYS B 1 4 ? 13.746 115.171 48.744 1.00 33.27 4 LYS B CA 1
ATOM 1430 C C . LYS B 1 4 ? 14.901 114.349 48.175 1.00 32.23 4 LYS B C 1
ATOM 1431 O O . LYS B 1 4 ? 16.036 114.445 48.640 1.00 30.23 4 LYS B O 1
ATOM 1445 N N . LYS B 1 6 ? 16.817 112.790 44.445 1.00 28.22 6 LYS B N 1
ATOM 1446 C CA . LYS B 1 6 ? 16.962 113.056 43.022 1.00 26.41 6 LYS B CA 1
ATOM 1447 C C . LYS B 1 6 ? 17.969 112.093 42.417 1.00 24.35 6 LYS B C 1
ATOM 1448 O O . LYS B 1 6 ? 18.984 111.772 43.036 1.00 20.39 6 LYS B O 1
ATOM 1454 N N . LYS B 1 7 ? 17.677 111.625 41.210 1.00 22.06 7 LYS B N 1
ATOM 1455 C CA . LYS B 1 7 ? 18.562 110.701 40.518 1.00 22.66 7 LYS B CA 1
ATOM 1456 C C . LYS B 1 7 ? 19.818 111.459 40.097 1.00 22.99 7 LYS B C 1
ATOM 1457 O O . LYS B 1 7 ? 19.740 112.619 39.695 1.00 22.08 7 LYS B O 1
ATOM 1463 N N . CYS B 1 8 ? 20.975 110.811 40.193 1.00 23.00 8 CYS B N 1
ATOM 1464 C CA . CYS B 1 8 ? 22.232 111.457 39.821 1.00 21.97 8 CYS B CA 1
ATOM 1465 C C . CYS B 1 8 ? 22.518 111.404 38.328 1.00 23.80 8 CYS B C 1
ATOM 1466 O O . CYS B 1 8 ? 22.143 110.454 37.643 1.00 23.42 8 CYS B O 1
ATOM 1469 N N . SER B 1 9 ? 23.198 112.435 37.838 1.00 24.13 9 SER B N 1
ATOM 1470 C CA . SER B 1 9 ? 23.559 112.531 36.432 1.00 26.46 9 SER B CA 1
ATOM 1471 C C . SER B 1 9 ? 25.076 112.509 36.299 1.00 25.19 9 SER B C 1
ATOM 1472 O O . SER B 1 9 ? 25.792 112.563 37.294 1.00 22.47 9 SER B O 1
ATOM 1475 N N . ARG B 1 10 ? 25.565 112.436 35.067 1.00 26.75 10 ARG B N 1
ATOM 1476 C CA . ARG B 1 10 ? 27.003 112.412 34.838 1.00 28.57 10 ARG B CA 1
ATOM 1477 C C . ARG B 1 10 ? 27.639 113.688 35.383 1.00 27.75 10 ARG B C 1
ATOM 1478 O O . ARG B 1 10 ? 28.809 113.693 35.764 1.00 28.81 10 ARG B O 1
ATOM 1486 N N . GLU B 1 11 ? 26.853 114.761 35.431 1.00 27.67 11 GLU B N 1
ATOM 1487 C CA . GLU B 1 11 ? 27.322 116.062 35.916 1.00 29.51 11 GLU B CA 1
ATOM 1488 C C . GLU B 1 11 ? 27.567 116.077 37.419 1.00 27.69 11 GLU B C 1
ATOM 1489 O O . GLU B 1 11 ? 28.315 116.914 37.925 1.00 27.43 11 GLU B O 1
ATOM 1495 N N . ASP B 1 12 ? 26.929 115.153 38.127 1.00 24.19 12 ASP B N 1
ATOM 1496 C CA . ASP B 1 12 ? 27.058 115.069 39.574 1.00 23.96 12 ASP B CA 1
ATOM 1497 C C . ASP B 1 12 ? 28.304 114.309 40.004 1.00 23.04 12 ASP B C 1
ATOM 1498 O O . ASP B 1 12 ? 28.503 114.049 41.191 1.00 21.56 12 ASP B O 1
ATOM 1503 N N . LEU B 1 13 ? 29.135 113.965 39.026 1.00 23.49 13 LEU B N 1
ATOM 1504 C CA . LEU B 1 13 ? 30.374 113.229 39.260 1.00 24.35 13 LEU B CA 1
ATOM 1505 C C . LEU B 1 13 ? 31.190 113.794 40.417 1.00 23.95 13 LEU B C 1
ATOM 1506 O O . LEU B 1 13 ? 31.511 113.087 41.373 1.00 21.05 13 LEU B O 1
ATOM 1511 N N . GLN B 1 14 ? 31.527 115.075 40.319 1.00 22.82 14 GLN B N 1
ATOM 1512 C CA . GLN B 1 14 ? 32.317 115.726 41.347 1.00 24.15 14 GLN B CA 1
ATOM 1513 C C . GLN B 1 14 ? 31.626 115.726 42.704 1.00 22.42 14 GLN B C 1
ATOM 1514 O O . GLN B 1 14 ? 32.246 115.419 43.723 1.00 21.45 14 GLN B O 1
ATOM 1520 N N . THR B 1 15 ? 30.340 116.062 42.715 1.00 22.00 15 THR B N 1
ATOM 1521 C CA . THR B 1 15 ? 29.576 116.094 43.956 1.00 21.65 15 THR B CA 1
ATOM 1522 C C . THR B 1 15 ? 29.570 114.718 44.605 1.00 21.52 15 THR B C 1
ATOM 1523 O O . THR B 1 15 ? 29.799 114.592 45.806 1.00 21.42 15 THR B O 1
ATOM 1527 N N . LEU B 1 16 ? 29.304 113.688 43.805 1.00 21.61 16 LEU B N 1
ATOM 1528 C CA . LEU B 1 16 ? 29.276 112.318 44.304 1.00 21.54 16 LEU B CA 1
ATOM 1529 C C . LEU B 1 16 ? 30.619 111.959 44.930 1.00 22.35 16 LEU B C 1
ATOM 1530 O O . LEU B 1 16 ? 30.674 111.396 46.019 1.00 21.10 16 LEU B O 1
ATOM 1535 N N . GLN B 1 17 ? 31.700 112.298 44.236 1.00 24.19 17 GLN B N 1
ATOM 1536 C CA . GLN B 1 17 ? 33.044 112.012 44.719 1.00 24.47 17 GLN B CA 1
ATOM 1537 C C . GLN B 1 17 ? 33.275 112.591 46.115 1.00 25.31 17 GLN B C 1
ATOM 1538 O O . GLN B 1 17 ? 33.698 111.879 47.028 1.00 25.94 17 GLN B O 1
ATOM 1544 N N . GLN B 1 18 ? 32.993 113.879 46.289 1.00 24.98 18 GLN B N 1
ATOM 1545 C CA . GLN B 1 18 ? 33.176 114.523 47.589 1.00 23.73 18 GLN B CA 1
ATOM 1546 C C . GLN B 1 18 ? 32.338 113.854 48.664 1.00 24.64 18 GLN B C 1
ATOM 1547 O O . GLN B 1 18 ? 32.825 113.558 49.760 1.00 24.24 18 GLN B O 1
ATOM 1553 N N . LEU B 1 19 ? 31.072 113.617 48.343 1.00 25.08 19 LEU B N 1
ATOM 1554 C CA . LEU B 1 19 ? 30.151 112.982 49.270 1.00 26.72 19 LEU B CA 1
ATOM 1555 C C . LEU B 1 19 ? 30.670 111.596 49.645 1.00 28.08 19 LEU B C 1
ATOM 1556 O O . LEU B 1 19 ? 30.496 111.143 50.774 1.00 28.61 19 LEU B O 1
ATOM 1561 N N . SER B 1 20 ? 31.318 110.931 48.693 1.00 30.14 20 SER B N 1
ATOM 1562 C CA . SER B 1 20 ? 31.871 109.599 48.927 1.00 32.08 20 SER B CA 1
ATOM 1563 C C . SER B 1 20 ? 33.126 109.683 49.793 1.00 33.11 20 SER B C 1
ATOM 1564 O O . SER B 1 20 ? 33.368 108.822 50.639 1.00 32.31 20 SER B O 1
ATOM 1567 N N . ILE B 1 21 ? 33.918 110.728 49.574 1.00 35.08 21 ILE B N 1
ATOM 1568 C CA . ILE B 1 21 ? 35.155 110.942 50.316 1.00 36.79 21 ILE B CA 1
ATOM 1569 C C . ILE B 1 21 ? 34.907 111.242 51.788 1.00 38.47 21 ILE B C 1
ATOM 1570 O O . ILE B 1 21 ? 35.540 110.650 52.663 1.00 38.32 21 ILE B O 1
ATOM 1575 N N . GLU B 1 22 ? 33.988 112.163 52.062 1.00 39.77 22 GLU B N 1
ATOM 1576 C CA . GLU B 1 22 ? 33.681 112.531 53.438 1.00 42.12 22 GLU B CA 1
ATOM 1577 C C . GLU B 1 22 ? 32.982 111.413 54.202 1.00 42.74 22 GLU B C 1
ATOM 1578 O O . GLU B 1 22 ? 33.347 111.111 55.338 1.00 42.96 22 GLU B O 1
ATOM 1584 N N . THR B 1 23 ? 31.982 110.797 53.577 1.00 43.84 23 THR B N 1
ATOM 1585 C CA . THR B 1 23 ? 31.234 109.720 54.217 1.00 45.56 23 THR B CA 1
ATOM 1586 C C . THR B 1 23 ? 32.093 108.483 54.454 1.00 46.84 23 THR B C 1
ATOM 1587 O O . THR B 1 23 ? 31.800 107.676 55.337 1.00 47.35 23 THR B O 1
ATOM 1591 N N . PHE B 1 24 ? 33.153 108.340 53.668 1.00 48.60 24 PHE B N 1
ATOM 1592 C CA . PHE B 1 24 ? 34.045 107.196 53.802 1.00 50.47 24 PHE B CA 1
ATOM 1593 C C . PHE B 1 24 ? 35.248 107.557 54.668 1.00 51.70 24 PHE B C 1
ATOM 1594 O O . PHE B 1 24 ? 35.869 106.686 55.277 1.00 52.12 24 PHE B O 1
ATOM 1602 N N . ASN B 1 25 ? 35.570 108.846 54.717 1.00 52.60 25 ASN B N 1
ATOM 1603 C CA . ASN B 1 25 ? 36.703 109.330 55.497 1.00 53.73 25 ASN B CA 1
ATOM 1604 C C . ASN B 1 25 ? 36.551 108.924 56.961 1.00 54.94 25 ASN B C 1
ATOM 1605 O O . ASN B 1 25 ? 37.116 107.919 57.395 1.00 54.85 25 ASN B O 1
ATOM 1610 N N . ASP B 1 26 ? 35.786 109.709 57.715 1.00 56.32 26 ASP B N 1
ATOM 1611 C CA . ASP B 1 26 ? 35.555 109.428 59.130 1.00 57.17 26 ASP B CA 1
ATOM 1612 C C . ASP B 1 26 ? 34.066 109.481 59.462 1.00 57.30 26 ASP B C 1
ATOM 1613 O O . ASP B 1 26 ? 33.283 110.107 58.749 1.00 57.47 26 ASP B O 1
ATOM 1618 N N . GLU B 1 35 ? 45.913 104.556 55.513 1.00 64.63 35 GLU B N 1
ATOM 1619 C CA . GLU B 1 35 ? 46.978 103.702 54.996 1.00 64.54 35 GLU B CA 1
ATOM 1620 C C . GLU B 1 35 ? 46.389 102.642 54.072 1.00 64.56 35 GLU B C 1
ATOM 1621 O O . GLU B 1 35 ? 46.348 102.818 52.853 1.00 64.00 35 GLU B O 1
ATOM 1627 N N . ASN B 1 36 ? 45.931 101.542 54.663 1.00 64.83 36 ASN B N 1
ATOM 1628 C CA . ASN B 1 36 ? 45.333 100.448 53.904 1.00 65.01 36 ASN B CA 1
ATOM 1629 C C . ASN B 1 36 ? 43.965 100.873 53.379 1.00 64.69 36 ASN B C 1
ATOM 1630 O O . ASN B 1 36 ? 43.510 100.396 52.340 1.00 64.22 36 ASN B O 1
ATOM 1643 N N . LYS B 1 38 ? 43.245 104.062 52.663 1.00 61.22 38 LYS B N 1
ATOM 1644 C CA . LYS B 1 38 ? 43.504 105.117 51.684 1.00 59.52 38 LYS B CA 1
ATOM 1645 C C . LYS B 1 38 ? 43.608 104.518 50.287 1.00 58.46 38 LYS B C 1
ATOM 1646 O O . LYS B 1 38 ? 43.105 105.085 49.316 1.00 58.28 38 LYS B O 1
ATOM 1652 N N . ALA B 1 39 ? 44.272 103.371 50.194 1.00 57.13 39 ALA B N 1
ATOM 1653 C CA . ALA B 1 39 ? 44.446 102.687 48.920 1.00 56.24 39 ALA B CA 1
ATOM 1654 C C . ALA B 1 39 ? 43.089 102.289 48.353 1.00 55.50 39 ALA B C 1
ATOM 1655 O O . ALA B 1 39 ? 42.825 102.473 47.165 1.00 55.94 39 ALA B O 1
ATOM 1657 N N . TYR B 1 40 ? 42.231 101.746 49.211 1.00 54.92 40 TYR B N 1
ATOM 1658 C CA . TYR B 1 40 ? 40.895 101.322 48.805 1.00 54.19 40 TYR B CA 1
ATOM 1659 C C . TYR B 1 40 ? 40.039 102.540 48.473 1.00 53.63 40 TYR B C 1
ATOM 1660 O O . TYR B 1 40 ? 39.078 102.449 47.708 1.00 53.50 40 TYR B O 1
ATOM 1669 N N . LEU B 1 41 ? 40.398 103.679 49.057 1.00 52.58 41 LEU B N 1
ATOM 1670 C CA . LEU B 1 41 ? 39.678 104.927 48.839 1.00 52.02 41 LEU B CA 1
ATOM 1671 C C . LEU B 1 41 ? 39.916 105.460 47.428 1.00 51.78 41 LEU B C 1
ATOM 1672 O O . LEU B 1 41 ? 38.975 105.651 46.655 1.00 51.81 41 LEU B O 1
ATOM 1677 N N . GLU B 1 42 ? 41.182 105.694 47.103 1.00 50.75 42 GLU B N 1
ATOM 1678 C CA . GLU B 1 42 ? 41.571 106.220 45.799 1.00 50.05 42 GLU B CA 1
ATOM 1679 C C . GLU B 1 42 ? 41.219 105.282 44.647 1.00 48.85 42 GLU B C 1
ATOM 1680 O O . GLU B 1 42 ? 40.968 105.729 43.527 1.00 48.51 42 GLU B O 1
ATOM 1686 N N . SER B 1 43 ? 41.200 103.983 44.925 1.00 47.82 43 SER B N 1
ATOM 1687 C CA . SER B 1 43 ? 40.892 102.990 43.903 1.00 47.03 43 SER B CA 1
ATOM 1688 C C . SER B 1 43 ? 39.411 102.626 43.885 1.00 45.80 43 SER B C 1
ATOM 1689 O O . SER B 1 43 ? 39.035 101.537 43.444 1.00 46.71 43 SER B O 1
ATOM 1692 N N . ALA B 1 44 ? 38.572 103.537 44.365 1.00 43.94 44 ALA B N 1
ATOM 1693 C CA . ALA B 1 44 ? 37.135 103.297 44.405 1.00 41.39 44 ALA B CA 1
ATOM 1694 C C . ALA B 1 44 ? 36.345 104.554 44.060 1.00 39.66 44 ALA B C 1
ATOM 1695 O O . ALA B 1 44 ? 35.400 104.507 43.272 1.00 38.27 44 ALA B O 1
ATOM 1697 N N . PHE B 1 45 ? 36.734 105.679 44.650 1.00 38.45 45 PHE B N 1
ATOM 1698 C CA . PHE B 1 45 ? 36.039 106.936 44.398 1.00 37.41 45 PHE B CA 1
ATOM 1699 C C . PHE B 1 45 ? 36.834 107.850 43.479 1.00 37.15 45 PHE B C 1
ATOM 1700 O O . PHE B 1 45 ? 36.714 109.073 43.537 1.00 36.00 45 PHE B O 1
ATOM 1708 N N . ASN B 1 46 ? 37.646 107.241 42.624 1.00 37.58 46 ASN B N 1
ATOM 1709 C CA . ASN B 1 46 ? 38.454 107.990 41.676 1.00 37.06 46 ASN B CA 1
ATOM 1710 C C . ASN B 1 46 ? 37.579 108.591 40.580 1.00 36.07 46 ASN B C 1
ATOM 1711 O O . ASN B 1 46 ? 36.580 107.994 40.178 1.00 36.66 46 ASN B O 1
ATOM 1716 N N . THR B 1 47 ? 37.958 109.771 40.097 1.00 34.64 47 THR B N 1
ATOM 1717 C CA . THR B 1 47 ? 37.197 110.454 39.053 1.00 32.79 47 THR B CA 1
ATOM 1718 C C . THR B 1 47 ? 36.821 109.545 37.884 1.00 31.46 47 THR B C 1
ATOM 1719 O O . THR B 1 47 ? 35.658 109.491 37.481 1.00 29.85 47 THR B O 1
ATOM 1723 N N . GLU B 1 48 ? 37.805 108.833 37.346 1.00 29.86 48 GLU B N 1
ATOM 1724 C CA . GLU B 1 48 ? 37.577 107.938 36.219 1.00 29.34 48 GLU B CA 1
ATOM 1725 C C . GLU B 1 48 ? 36.659 106.773 36.594 1.00 27.62 48 GLU B C 1
ATOM 1726 O O . GLU B 1 48 ? 35.750 106.414 35.841 1.00 26.09 48 GLU B O 1
ATOM 1732 N N . GLN B 1 49 ? 36.905 106.194 37.763 1.00 26.14 49 GLN B N 1
ATOM 1733 C CA . GLN B 1 49 ? 36.114 105.076 38.264 1.00 25.85 49 GLN B CA 1
ATOM 1734 C C . GLN B 1 49 ? 34.644 105.470 38.423 1.00 24.94 49 GLN B C 1
ATOM 1735 O O . GLN B 1 49 ? 33.752 104.791 37.914 1.00 24.34 49 GLN B O 1
ATOM 1741 N N . LEU B 1 50 ? 34.393 106.573 39.121 1.00 24.29 50 LEU B N 1
ATOM 1742 C CA . LEU B 1 50 ? 33.026 107.037 39.332 1.00 24.12 50 LEU B CA 1
ATOM 1743 C C . LEU B 1 50 ? 32.318 107.394 38.030 1.00 23.98 50 LEU B C 1
ATOM 1744 O O . LEU B 1 50 ? 31.107 107.214 37.908 1.00 23.00 50 LEU B O 1
ATOM 1749 N N . GLU B 1 51 ? 33.067 107.896 37.054 1.00 24.81 51 GLU B N 1
ATOM 1750 C CA . GLU B 1 51 ? 32.473 108.270 35.776 1.00 24.62 51 GLU B CA 1
ATOM 1751 C C . GLU B 1 51 ? 31.933 107.031 35.070 1.00 24.36 51 GLU B C 1
ATOM 1752 O O . GLU B 1 51 ? 30.893 107.082 34.411 1.00 21.15 51 GLU B O 1
ATOM 1758 N N . LYS B 1 52 ? 32.641 105.916 35.220 1.00 23.91 52 LYS B N 1
ATOM 1759 C CA . LYS B 1 52 ? 32.224 104.665 34.600 1.00 25.10 52 LYS B CA 1
ATOM 1760 C C . LYS B 1 52 ? 30.964 104.135 35.280 1.00 24.15 52 LYS B C 1
ATOM 1761 O O . LYS B 1 52 ? 30.047 103.657 34.617 1.00 24.51 52 LYS B O 1
ATOM 1767 N N . GLU B 1 53 ? 30.919 104.230 36.604 1.00 22.30 53 GLU B N 1
ATOM 1768 C CA . GLU B 1 53 ? 29.758 103.757 37.348 1.00 21.43 53 GLU B CA 1
ATOM 1769 C C . GLU B 1 53 ? 28.521 104.577 36.996 1.00 21.11 53 GLU B C 1
ATOM 1770 O O . GLU B 1 53 ? 27.431 104.032 36.830 1.00 22.00 53 GLU B O 1
ATOM 1776 N N . LEU B 1 54 ? 28.693 105.887 36.864 1.00 20.45 54 LEU B N 1
ATOM 1777 C CA . LEU B 1 54 ? 27.584 106.763 36.519 1.00 21.15 54 LEU B CA 1
ATOM 1778 C C . LEU B 1 54 ? 27.088 106.505 35.099 1.00 22.44 54 LEU B C 1
ATOM 1779 O O . LEU B 1 54 ? 25.938 106.798 34.772 1.00 23.22 54 LEU B O 1
ATOM 1784 N N . SER B 1 55 ? 27.959 105.941 34.267 1.00 23.42 55 SER B N 1
ATOM 1785 C CA . SER B 1 55 ? 27.634 105.639 32.877 1.00 25.05 55 SER B CA 1
ATOM 1786 C C . SER B 1 55 ? 27.060 104.237 32.705 1.00 24.61 55 SER B C 1
ATOM 1787 O O . SER B 1 55 ? 26.576 103.885 31.629 1.00 24.66 55 SER B O 1
ATOM 1790 N N . ASN B 1 56 ? 27.115 103.439 33.765 1.00 24.21 56 ASN B N 1
ATOM 1791 C CA . ASN B 1 56 ? 26.608 102.075 33.706 1.00 22.89 56 ASN B CA 1
ATOM 1792 C C . ASN B 1 56 ? 25.082 102.047 33.692 1.00 22.77 56 ASN B C 1
ATOM 1793 O O . ASN B 1 56 ? 24.433 102.550 34.611 1.00 22.09 56 ASN B O 1
ATOM 1806 N N . SER B 1 58 ? 23.106 99.625 34.195 1.00 22.19 58 SER B N 1
ATOM 1807 C CA . SER B 1 58 ? 22.518 98.804 35.241 1.00 20.99 58 SER B CA 1
ATOM 1808 C C . SER B 1 58 ? 22.827 99.291 36.652 1.00 20.67 58 SER B C 1
ATOM 1809 O O . SER B 1 58 ? 22.617 98.570 37.624 1.00 20.74 58 SER B O 1
ATOM 1812 N N . SER B 1 59 ? 23.331 100.516 36.753 1.00 19.85 59 SER B N 1
ATOM 1813 C CA . SER B 1 59 ? 23.632 101.119 38.045 1.00 19.83 59 SER B CA 1
ATOM 1814 C C . SER B 1 59 ? 22.849 102.418 38.125 1.00 20.17 59 SER B C 1
ATOM 1815 O O . SER B 1 59 ? 22.569 103.047 37.104 1.00 19.72 59 SER B O 1
ATOM 1818 N N . GLN B 1 60 ? 22.494 102.820 39.338 1.00 18.44 60 GLN B N 1
ATOM 1819 C CA . GLN B 1 60 ? 21.746 104.046 39.523 1.00 17.05 60 GLN B CA 1
ATOM 1820 C C . GLN B 1 60 ? 22.120 104.687 40.851 1.00 16.38 60 GLN B C 1
ATOM 1821 O O . GLN B 1 60 ? 22.190 104.008 41.877 1.00 13.11 60 GLN B O 1
ATOM 1827 N N . PHE B 1 61 ? 22.373 105.994 40.822 1.00 14.91 61 PHE B N 1
ATOM 1828 C CA . PHE B 1 61 ? 22.732 106.742 42.026 1.00 13.72 61 PHE B CA 1
ATOM 1829 C C . PHE B 1 61 ? 21.640 107.744 42.373 1.00 13.72 61 PHE B C 1
ATOM 1830 O O . PHE B 1 61 ? 21.075 108.396 41.492 1.00 14.27 61 PHE B O 1
ATOM 1838 N N . PHE B 1 62 ? 21.362 107.880 43.664 1.00 12.79 62 PHE B N 1
ATOM 1839 C CA . PHE B 1 62 ? 20.357 108.825 44.140 1.00 14.65 62 PHE B CA 1
ATOM 1840 C C . PHE B 1 62 ? 20.921 109.691 45.264 1.00 13.90 62 PHE B C 1
ATOM 1841 O O . PHE B 1 62 ? 21.624 109.198 46.141 1.00 12.47 62 PHE B O 1
ATOM 1849 N N . PHE B 1 63 ? 20.619 110.987 45.219 1.00 14.26 63 PHE B N 1
ATOM 1850 C CA . PHE B 1 63 ? 21.050 111.927 46.253 1.00 13.46 63 PHE B CA 1
ATOM 1851 C C . PHE B 1 63 ? 19.847 112.141 47.156 1.00 12.81 63 PHE B C 1
ATOM 1852 O O . PHE B 1 63 ? 18.711 112.080 46.690 1.00 14.02 63 PHE B O 1
ATOM 1860 N N . ILE B 1 64 ? 20.087 112.365 48.443 1.00 14.14 64 ILE B N 1
ATOM 1861 C CA . ILE B 1 64 ? 18.994 112.658 49.361 1.00 15.34 64 ILE B CA 1
ATOM 1862 C C . ILE B 1 64 ? 19.331 114.030 49.938 1.00 16.16 64 ILE B C 1
ATOM 1863 O O . ILE B 1 64 ? 20.481 114.297 50.284 1.00 15.50 64 ILE B O 1
ATOM 1868 N N . TYR B 1 65 ? 18.333 114.906 50.005 1.00 18.02 65 TYR B N 1
ATOM 1869 C CA . TYR B 1 65 ? 18.530 116.265 50.512 1.00 21.73 65 TYR B CA 1
ATOM 1870 C C . TYR B 1 65 ? 17.694 116.570 51.747 1.00 22.86 65 TYR B C 1
ATOM 1871 O O . TYR B 1 65 ? 16.582 116.071 51.898 1.00 24.34 65 TYR B O 1
ATOM 1880 N N . PHE B 1 66 ? 18.241 117.409 52.617 1.00 25.38 66 PHE B N 1
ATOM 1881 C CA . PHE B 1 66 ? 17.547 117.832 53.823 1.00 27.85 66 PHE B CA 1
ATOM 1882 C C . PHE B 1 66 ? 17.608 119.355 53.852 1.00 28.35 66 PHE B C 1
ATOM 1883 O O . PHE B 1 66 ? 18.570 119.934 54.351 1.00 28.53 66 PHE B O 1
ATOM 1891 N N . ASP B 1 67 ? 16.588 119.991 53.286 1.00 30.98 67 ASP B N 1
ATOM 1892 C CA . ASP B 1 67 ? 16.500 121.445 53.226 1.00 32.93 67 ASP B CA 1
ATOM 1893 C C . ASP B 1 67 ? 17.670 122.094 52.486 1.00 33.26 67 ASP B C 1
ATOM 1894 O O . ASP B 1 67 ? 18.587 122.634 53.104 1.00 33.76 67 ASP B O 1
ATOM 1899 N N . HIS B 1 68 ? 17.631 122.041 51.159 1.00 33.23 68 HIS B N 1
ATOM 1900 C CA . HIS B 1 68 ? 18.679 122.635 50.332 1.00 32.32 68 HIS B CA 1
ATOM 1901 C C . HIS B 1 68 ? 20.057 121.992 50.498 1.00 30.80 68 HIS B C 1
ATOM 1902 O O . HIS B 1 68 ? 20.941 122.216 49.679 1.00 31.18 68 HIS B O 1
ATOM 1909 N N . GLU B 1 69 ? 20.243 121.198 51.547 1.00 28.61 69 GLU B N 1
ATOM 1910 C CA . GLU B 1 69 ? 21.533 120.563 51.776 1.00 27.69 69 GLU B CA 1
ATOM 1911 C C . GLU B 1 69 ? 21.577 119.077 51.452 1.00 24.59 69 GLU B C 1
ATOM 1912 O O . GLU B 1 69 ? 20.652 118.331 51.773 1.00 22.74 69 GLU B O 1
ATOM 1918 N N . ILE B 1 70 ? 22.662 118.652 50.811 1.00 20.47 70 ILE B N 1
ATOM 1919 C CA . ILE B 1 70 ? 22.829 117.249 50.459 1.00 19.56 70 ILE B CA 1
ATOM 1920 C C . ILE B 1 70 ? 23.202 116.481 51.717 1.00 17.69 70 ILE B C 1
ATOM 1921 O O . ILE B 1 70 ? 24.196 116.790 52.375 1.00 17.12 70 ILE B O 1
ATOM 1926 N N . ALA B 1 71 ? 22.391 115.484 52.054 1.00 16.62 71 ALA B N 1
ATOM 1927 C CA . ALA B 1 71 ? 22.619 114.689 53.256 1.00 15.29 71 ALA B CA 1
ATOM 1928 C C . ALA B 1 71 ? 23.255 113.321 53.020 1.00 14.72 71 ALA B C 1
ATOM 1929 O O . ALA B 1 71 ? 23.748 112.703 53.962 1.00 14.94 71 ALA B O 1
ATOM 1931 N N . GLY B 1 72 ? 23.246 112.840 51.780 1.00 14.98 72 GLY B N 1
ATOM 1932 C CA . GLY B 1 72 ? 23.838 111.538 51.513 1.00 13.69 72 GLY B CA 1
ATOM 1933 C C . GLY B 1 72 ? 23.440 110.956 50.170 1.00 12.83 72 GLY B C 1
ATOM 1934 O O . GLY B 1 72 ? 22.874 111.658 49.332 1.00 12.53 72 GLY B O 1
ATOM 1935 N N . TYR B 1 73 ? 23.740 109.678 49.955 1.00 12.17 73 TYR B N 1
ATOM 1936 C CA . TYR B 1 73 ? 23.394 109.033 48.695 1.00 11.57 73 TYR B CA 1
ATOM 1937 C C . TYR B 1 73 ? 23.324 107.519 48.805 1.00 11.20 73 TYR B C 1
ATOM 1938 O O . TYR B 1 73 ? 23.749 106.926 49.801 1.00 11.62 73 TYR B O 1
ATOM 1947 N N . VAL B 1 74 ? 22.799 106.904 47.752 1.00 10.17 74 VAL B N 1
ATOM 1948 C CA . VAL B 1 74 ? 22.699 105.452 47.673 1.00 9.66 74 VAL B CA 1
ATOM 1949 C C . VAL B 1 74 ? 23.024 105.040 46.241 1.00 9.08 74 VAL B C 1
ATOM 1950 O O . VAL B 1 74 ? 22.770 105.794 45.305 1.00 9.23 74 VAL B O 1
ATOM 1954 N N . LYS B 1 75 ? 23.625 103.866 46.081 1.00 9.25 75 LYS B N 1
ATOM 1955 C CA . LYS B 1 75 ? 23.913 103.339 44.754 1.00 10.22 75 LYS B CA 1
ATOM 1956 C C . LYS B 1 75 ? 23.329 101.932 44.685 1.00 10.64 75 LYS B C 1
ATOM 1957 O O . LYS B 1 75 ? 23.581 101.106 45.563 1.00 9.22 75 LYS B O 1
ATOM 1963 N N . VAL B 1 76 ? 22.544 101.663 43.649 1.00 10.60 76 VAL B N 1
ATOM 1964 C CA . VAL B 1 76 ? 21.968 100.337 43.474 1.00 10.22 76 VAL B CA 1
ATOM 1965 C C . VAL B 1 76 ? 22.457 99.746 42.155 1.00 12.33 76 VAL B C 1
ATOM 1966 O O . VAL B 1 76 ? 22.773 100.480 41.223 1.00 10.29 76 VAL B O 1
ATOM 1970 N N . ASN B 1 77 ? 22.526 98.417 42.092 1.00 12.15 77 ASN B N 1
ATOM 1971 C CA . ASN B 1 77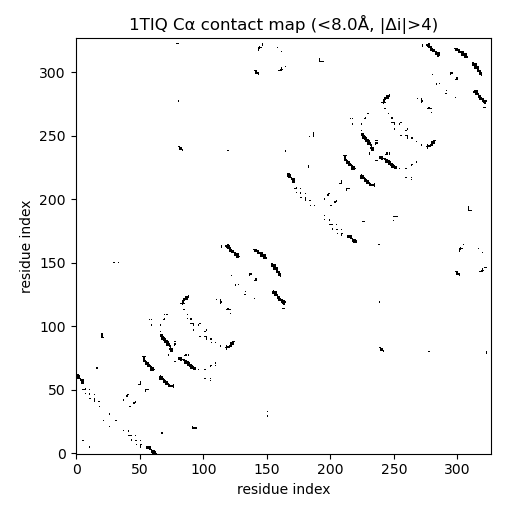 ? 22.968 97.702 40.890 1.00 11.79 77 ASN B CA 1
ATOM 1972 C C . ASN B 1 77 ? 21.989 96.577 40.572 1.00 12.43 77 ASN B C 1
ATOM 1973 O O . ASN B 1 77 ? 21.391 95.985 41.472 1.00 11.04 77 ASN B O 1
ATOM 1978 N N . ILE B 1 78 ? 21.849 96.271 39.290 1.00 12.15 78 ILE B N 1
ATOM 1979 C CA . ILE B 1 78 ? 21.019 95.157 38.861 1.00 13.33 78 ILE B CA 1
ATOM 1980 C C . ILE B 1 78 ? 21.828 94.441 37.787 1.00 13.52 78 ILE B C 1
ATOM 1981 O O . ILE B 1 78 ? 22.812 94.985 37.274 1.00 14.07 78 ILE B O 1
ATOM 1986 N N . ASP B 1 79 ? 21.422 93.220 37.464 1.00 15.87 79 ASP B N 1
ATOM 1987 C CA . ASP B 1 79 ? 22.096 92.414 36.455 1.00 16.62 79 ASP B CA 1
ATOM 1988 C C . ASP B 1 79 ? 23.619 92.362 36.559 1.00 17.60 79 ASP B C 1
ATOM 1989 O O . ASP B 1 79 ? 24.155 92.125 37.631 1.00 17.10 79 ASP B O 1
ATOM 1994 N N . ASP B 1 80 ? 24.314 92.584 35.445 1.00 19.50 80 ASP B N 1
ATOM 1995 C CA . ASP B 1 80 ? 25.772 92.522 35.438 1.00 21.99 80 ASP B CA 1
ATOM 1996 C C . ASP B 1 80 ? 26.492 93.674 36.131 1.00 20.72 80 ASP B C 1
ATOM 1997 O O . ASP B 1 80 ? 27.715 93.757 36.071 1.00 20.77 80 ASP B O 1
ATOM 2002 N N . ALA B 1 81 ? 25.751 94.567 36.775 1.00 18.60 81 ALA B N 1
ATOM 2003 C CA . ALA B 1 81 ? 26.384 95.678 37.476 1.00 16.73 81 ALA B CA 1
ATOM 2004 C C . ALA B 1 81 ? 26.694 95.291 38.922 1.00 16.19 81 ALA B C 1
ATOM 2005 O O . ALA B 1 81 ? 27.571 95.881 39.554 1.00 13.27 81 ALA B O 1
ATOM 2007 N N . GLN B 1 82 ? 25.987 94.291 39.442 1.00 16.31 82 GLN B N 1
ATOM 2008 C CA . GLN B 1 82 ? 26.191 93.848 40.821 1.00 15.47 82 GLN B CA 1
ATOM 2009 C C . GLN B 1 82 ? 27.632 93.433 41.089 1.00 17.33 82 GLN B C 1
ATOM 2010 O O . GLN B 1 82 ? 28.252 92.744 40.277 1.00 17.82 82 GLN B O 1
ATOM 2016 N N . SER B 1 83 ? 28.156 93.848 42.240 1.00 16.96 83 SER B N 1
ATOM 2017 C CA . SER B 1 83 ? 29.531 93.542 42.619 1.00 17.83 83 SER B CA 1
ATOM 2018 C C . SER B 1 83 ? 29.743 92.037 42.763 1.00 19.82 83 SER B C 1
ATOM 2019 O O . SER B 1 83 ? 30.875 91.562 42.843 1.00 19.43 83 SER B O 1
ATOM 2022 N N . GLU B 1 84 ? 28.639 91.299 42.810 1.00 19.04 84 GLU B N 1
ATOM 2023 C CA . GLU B 1 84 ? 28.667 89.842 42.899 1.00 21.13 84 GLU B CA 1
ATOM 2024 C C . GLU B 1 84 ? 27.671 89.320 41.866 1.00 20.40 84 GLU B C 1
ATOM 2025 O O . GLU B 1 84 ? 26.629 89.935 41.644 1.00 19.32 84 GLU B O 1
ATOM 2031 N N . GLU B 1 85 ? 27.995 88.193 41.236 1.00 21.03 85 GLU B N 1
ATOM 2032 C CA . GLU B 1 85 ? 27.136 87.608 40.201 1.00 23.18 85 GLU B CA 1
ATOM 2033 C C . GLU B 1 85 ? 25.930 86.889 40.793 1.00 22.53 85 GLU B C 1
ATOM 2034 O O . GLU B 1 85 ? 25.812 85.666 40.704 1.00 22.19 85 GLU B O 1
ATOM 2048 N N . GLY B 1 87 ? 22.780 87.320 39.827 1.00 20.16 87 GLY B N 1
ATOM 2049 C CA . GLY B 1 87 ? 21.753 87.005 38.845 1.00 19.61 87 GLY B CA 1
ATOM 2050 C C . GLY B 1 87 ? 20.819 88.133 38.450 1.00 18.61 87 GLY B C 1
ATOM 2051 O O . GLY B 1 87 ? 20.860 89.227 39.013 1.00 17.87 87 GLY B O 1
ATOM 2052 N N . ALA B 1 88 ? 19.946 87.841 37.491 1.00 18.49 88 ALA B N 1
ATOM 2053 C CA . ALA B 1 88 ? 18.992 88.820 36.974 1.00 17.59 88 ALA B CA 1
ATOM 2054 C C . ALA B 1 88 ? 17.702 88.939 37.777 1.00 15.89 88 ALA B C 1
ATOM 2055 O O . ALA B 1 88 ? 16.756 89.594 37.339 1.00 15.87 88 ALA B O 1
ATOM 2057 N N . GLU B 1 89 ? 17.647 88.303 38.942 1.00 15.42 89 GLU B N 1
ATOM 2058 C CA . GLU B 1 89 ? 16.444 88.376 39.762 1.00 14.75 89 GLU B CA 1
ATOM 2059 C C . GLU B 1 89 ? 16.715 89.069 41.088 1.00 14.59 89 GLU B C 1
ATOM 2060 O O . GLU B 1 89 ? 15.964 88.912 42.050 1.00 14.97 89 GLU B O 1
ATOM 2066 N N . SER B 1 90 ? 17.783 89.848 41.144 1.00 13.34 90 SER B N 1
ATOM 2067 C CA . SER B 1 90 ? 18.108 90.528 42.386 1.00 14.85 90 SER B CA 1
ATOM 2068 C C . SER B 1 90 ? 18.637 91.933 42.171 1.00 15.61 90 SER B C 1
ATOM 2069 O O . SER B 1 90 ? 19.090 92.286 41.080 1.00 15.07 90 SER B O 1
ATOM 2072 N N . LEU B 1 91 ? 18.567 92.737 43.223 1.00 14.03 91 LEU B N 1
ATOM 2073 C CA . LEU B 1 91 ? 19.071 94.098 43.170 1.00 11.63 91 LEU B CA 1
ATOM 2074 C C . LEU B 1 91 ? 20.070 94.264 44.302 1.00 10.69 91 LEU B C 1
ATOM 2075 O O . LEU B 1 91 ? 19.855 93.775 45.410 1.00 10.00 91 LEU B O 1
ATOM 2080 N N . GLU B 1 92 ? 21.170 94.945 44.016 1.00 10.74 92 GLU B N 1
ATOM 2081 C CA . GLU B 1 92 ? 22.186 95.175 45.029 1.00 10.51 92 GLU B CA 1
ATOM 2082 C C . GLU B 1 92 ? 22.205 96.615 45.516 1.00 10.95 92 GLU B C 1
ATOM 2083 O O . GLU B 1 92 ? 22.008 97.545 44.737 1.00 10.16 92 GLU B O 1
ATOM 2089 N N . ILE B 1 93 ? 22.409 96.788 46.820 1.00 11.97 93 ILE B N 1
ATOM 2090 C CA . ILE B 1 93 ? 22.555 98.118 47.402 1.00 13.06 93 ILE B CA 1
ATOM 2091 C C . ILE B 1 93 ? 24.068 98.094 47.608 1.00 12.74 93 ILE B C 1
ATOM 2092 O O . ILE B 1 93 ? 24.558 97.475 48.552 1.00 13.69 93 ILE B O 1
ATOM 2097 N N . GLU B 1 94 ? 24.819 98.712 46.700 1.00 13.80 94 GLU B N 1
ATOM 2098 C CA . GLU B 1 94 ? 26.272 98.688 46.825 1.00 14.02 94 GLU B CA 1
ATOM 2099 C C . GLU B 1 94 ? 26.772 99.696 47.838 1.00 14.96 94 GLU B C 1
ATOM 2100 O O . GLU B 1 94 ? 27.731 99.443 48.568 1.00 13.75 94 GLU B O 1
ATOM 2106 N N . ARG B 1 95 ? 26.115 100.846 47.878 1.00 16.62 95 ARG B N 1
ATOM 2107 C CA . ARG B 1 95 ? 26.510 101.888 48.803 1.00 17.72 95 ARG B CA 1
ATOM 2108 C C . ARG B 1 95 ? 25.336 102.698 49.301 1.00 15.64 95 ARG B C 1
ATOM 2109 O O . ARG B 1 95 ? 24.353 102.905 48.599 1.00 11.98 95 ARG B O 1
ATOM 2117 N N . ILE B 1 96 ? 25.456 103.141 50.542 1.00 17.15 96 ILE B N 1
ATOM 2118 C CA . ILE B 1 96 ? 24.443 103.959 51.171 1.00 17.39 96 ILE B CA 1
ATOM 2119 C C . ILE B 1 96 ? 25.192 104.715 52.261 1.00 19.03 96 ILE B C 1
ATOM 2120 O O . ILE B 1 96 ? 25.885 104.119 53.095 1.00 15.13 96 ILE B O 1
ATOM 2125 N N . TYR B 1 97 ? 25.082 106.036 52.217 1.00 18.89 97 TYR B N 1
ATOM 2126 C CA . TYR B 1 97 ? 25.774 106.890 53.172 1.00 21.56 97 TYR B CA 1
ATOM 2127 C C . TYR B 1 97 ? 24.962 108.109 53.545 1.00 20.22 97 TYR B C 1
ATOM 2128 O O . TYR B 1 97 ? 24.309 108.716 52.702 1.00 19.22 97 TYR B O 1
ATOM 2137 N N . ILE B 1 98 ? 25.025 108.467 54.820 1.00 20.92 98 ILE B N 1
ATOM 2138 C CA . ILE B 1 98 ? 24.337 109.640 55.338 1.00 20.83 98 ILE B CA 1
ATOM 2139 C C . ILE B 1 98 ? 25.365 110.404 56.174 1.00 20.93 98 ILE B C 1
ATOM 2140 O O . ILE B 1 98 ? 26.093 109.806 56.964 1.00 18.30 98 ILE B O 1
ATOM 2145 N N . LYS B 1 99 ? 25.440 111.716 55.984 1.00 22.10 99 LYS B N 1
ATOM 2146 C CA . LYS B 1 99 ? 26.385 112.529 56.743 1.00 23.40 99 LYS B CA 1
ATOM 2147 C C . LYS B 1 99 ? 26.156 112.353 58.241 1.00 24.05 99 LYS B C 1
ATOM 2148 O O . LYS B 1 99 ? 25.016 112.308 58.698 1.00 24.60 99 LYS B O 1
ATOM 2154 N N . ASN B 1 100 ? 27.248 112.255 58.995 1.00 26.95 100 ASN B N 1
ATOM 2155 C CA . ASN B 1 100 ? 27.184 112.077 60.443 1.00 29.23 100 ASN B CA 1
ATOM 2156 C C . ASN B 1 100 ? 26.202 113.039 61.101 1.00 29.91 100 ASN B C 1
ATOM 2157 O O . ASN B 1 100 ? 25.393 112.642 61.939 1.00 30.21 100 ASN B O 1
ATOM 2162 N N . SER B 1 101 ? 26.285 114.310 60.724 1.00 30.20 101 SER B N 1
ATOM 2163 C CA . SER B 1 101 ? 25.407 115.326 61.285 1.00 30.06 101 SER B CA 1
ATOM 2164 C C . SER B 1 101 ? 23.957 115.169 60.839 1.00 29.50 101 SER B C 1
ATOM 2165 O O . SER B 1 101 ? 23.073 115.844 61.358 1.00 29.68 101 SER B O 1
ATOM 2168 N N . PHE B 1 102 ? 23.708 114.279 59.883 1.00 29.03 102 PHE B N 1
ATOM 2169 C CA . PHE B 1 102 ? 22.348 114.063 59.398 1.00 29.02 102 PHE B CA 1
ATOM 2170 C C . PHE B 1 102 ? 21.845 112.658 59.714 1.00 27.92 102 PHE B C 1
ATOM 2171 O O . PHE B 1 102 ? 20.705 112.315 59.404 1.00 26.88 102 PHE B O 1
ATOM 2179 N N . GLN B 1 103 ? 22.697 111.853 60.338 1.00 27.52 103 GLN B N 1
ATOM 2180 C CA . GLN B 1 103 ? 22.342 110.483 60.691 1.00 28.38 103 GLN B CA 1
ATOM 2181 C C . GLN B 1 103 ? 21.320 110.411 61.823 1.00 30.51 103 GLN B C 1
ATOM 2182 O O . GLN B 1 103 ? 21.044 111.408 62.495 1.00 30.78 103 GLN B O 1
ATOM 2188 N N . LYS B 1 104 ? 20.758 109.223 62.023 1.00 32.46 104 LYS B N 1
ATOM 2189 C CA . LYS B 1 104 ? 19.770 108.992 63.069 1.00 33.95 104 LYS B CA 1
ATOM 2190 C C . LYS B 1 104 ? 18.569 109.930 62.953 1.00 34.44 104 LYS B C 1
ATOM 2191 O O . LYS B 1 104 ? 18.121 110.506 63.945 1.00 36.19 104 LYS B O 1
ATOM 2197 N N . HIS B 1 105 ? 18.048 110.072 61.736 1.00 32.99 105 HIS B N 1
ATOM 2198 C CA . HIS B 1 105 ? 16.899 110.936 61.478 1.00 31.79 105 HIS B CA 1
ATOM 2199 C C . HIS B 1 105 ? 15.932 110.332 60.460 1.00 28.91 105 HIS B C 1
ATOM 2200 O O . HIS B 1 105 ? 14.972 110.980 60.044 1.00 28.30 105 HIS B O 1
ATOM 2207 N N . GLY B 1 106 ? 16.195 109.094 60.057 1.00 26.13 106 GLY B N 1
ATOM 2208 C CA . GLY B 1 106 ? 15.327 108.420 59.107 1.00 23.69 106 GLY B CA 1
ATOM 2209 C C . GLY B 1 106 ? 15.693 108.574 57.641 1.00 21.55 106 GLY B C 1
ATOM 2210 O O . GLY B 1 106 ? 14.996 108.050 56.770 1.00 20.56 106 GLY B O 1
ATOM 2211 N N . LEU B 1 107 ? 16.780 109.283 57.354 1.00 19.52 107 LEU B N 1
ATOM 2212 C CA . LEU B 1 107 ? 17.194 109.480 55.967 1.00 19.76 107 LEU B CA 1
ATOM 2213 C C . LEU B 1 107 ? 17.739 108.179 55.376 1.00 19.53 107 LEU B C 1
ATOM 2214 O O . LEU B 1 107 ? 17.532 107.889 54.197 1.00 19.80 107 LEU B O 1
ATOM 2219 N N . GLY B 1 108 ? 18.429 107.394 56.195 1.00 18.82 108 GLY B N 1
ATOM 2220 C CA . GLY B 1 108 ? 18.967 106.134 55.714 1.00 18.44 108 GLY B CA 1
ATOM 2221 C C . GLY B 1 108 ? 17.833 105.207 55.324 1.00 18.06 108 GLY B C 1
ATOM 2222 O O . GLY B 1 108 ? 17.893 104.532 54.298 1.00 16.34 108 GLY B O 1
ATOM 2223 N N . LYS B 1 109 ? 16.784 105.183 56.143 1.00 18.43 109 LYS B N 1
ATOM 2224 C CA . LYS B 1 109 ? 15.632 104.334 55.870 1.00 19.45 109 LYS B CA 1
ATOM 2225 C C . LYS B 1 109 ? 14.966 104.776 54.571 1.00 19.88 109 LYS B C 1
ATOM 2226 O O . LYS B 1 109 ? 14.474 103.951 53.798 1.00 18.44 109 LYS B O 1
ATOM 2232 N N . HIS B 1 110 ? 14.961 106.085 54.333 1.00 19.00 110 HIS B N 1
ATOM 2233 C CA . HIS B 1 110 ? 14.371 106.643 53.123 1.00 19.78 110 HIS B CA 1
ATOM 2234 C C . HIS B 1 110 ? 15.129 106.160 51.888 1.00 18.42 110 HIS B C 1
ATOM 2235 O O . HIS B 1 110 ? 14.523 105.777 50.888 1.00 17.68 110 HIS B O 1
ATOM 2242 N N . LEU B 1 111 ? 16.456 106.181 51.962 1.00 17.46 111 LEU B N 1
ATOM 2243 C CA . LEU B 1 111 ? 17.280 105.735 50.843 1.00 16.10 111 LEU B CA 1
ATOM 2244 C C . LEU B 1 111 ? 17.083 104.248 50.606 1.00 16.25 111 LEU B C 1
ATOM 2245 O O . LEU B 1 111 ? 16.968 103.797 49.466 1.00 14.84 111 LEU B O 1
ATOM 2250 N N . LEU B 1 112 ? 17.035 103.4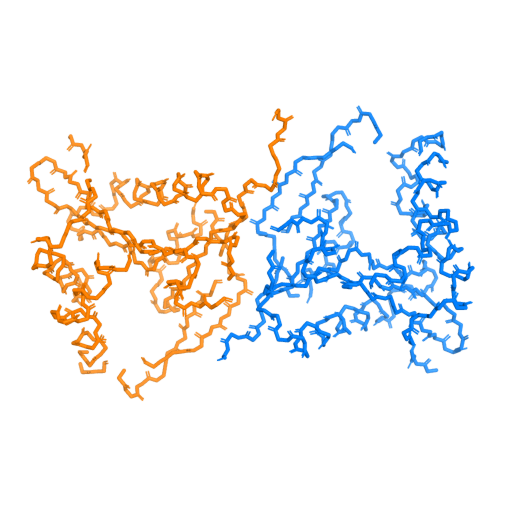80 51.684 1.00 15.13 112 LEU B N 1
ATOM 2251 C CA . LEU B 1 112 ? 16.855 102.048 51.541 1.00 16.22 112 LEU B CA 1
ATOM 2252 C C . LEU B 1 112 ? 15.473 101.733 50.952 1.00 16.36 112 LEU B C 1
ATOM 2253 O O . LEU B 1 112 ? 15.346 100.848 50.108 1.00 16.99 112 LEU B O 1
ATOM 2258 N N . ASN B 1 113 ? 14.444 102.464 51.377 1.00 16.83 113 ASN B N 1
ATOM 2259 C CA . ASN B 1 113 ? 13.102 102.235 50.840 1.00 18.99 113 ASN B CA 1
ATOM 2260 C C . ASN B 1 113 ? 13.088 102.548 49.344 1.00 16.94 113 ASN B C 1
ATOM 2261 O O . ASN B 1 113 ? 12.364 101.920 48.572 1.00 16.53 113 ASN B O 1
ATOM 2266 N N . LYS B 1 114 ? 13.902 103.515 48.936 1.00 15.98 114 LYS B N 1
ATOM 2267 C CA . LYS B 1 114 ? 13.990 103.869 47.529 1.00 16.01 114 LYS B CA 1
ATOM 2268 C C . LYS B 1 114 ? 14.543 102.665 46.764 1.00 15.24 114 LYS B C 1
ATOM 2269 O O . LYS B 1 114 ? 14.049 102.325 45.688 1.00 17.61 114 LYS B O 1
ATOM 2275 N N . ALA B 1 115 ? 15.555 102.013 47.332 1.00 15.23 115 ALA B N 1
ATOM 2276 C CA . ALA B 1 115 ? 16.162 100.844 46.696 1.00 13.17 115 ALA B CA 1
ATOM 2277 C C . ALA B 1 115 ? 15.144 99.714 46.593 1.00 12.90 115 ALA B C 1
ATOM 2278 O O . ALA B 1 115 ? 15.084 99.007 45.584 1.00 12.85 115 ALA B O 1
ATOM 2280 N N . ILE B 1 116 ? 14.355 99.534 47.646 1.00 13.91 116 ILE B N 1
ATOM 2281 C CA . ILE B 1 116 ? 13.332 98.495 47.647 1.00 14.99 116 ILE B CA 1
ATOM 2282 C C . ILE B 1 116 ? 12.296 98.781 46.564 1.00 15.78 116 ILE B C 1
ATOM 2283 O O . ILE B 1 116 ? 11.872 97.869 45.858 1.00 14.43 116 ILE B O 1
ATOM 2288 N N . GLU B 1 117 ? 11.906 100.050 46.434 1.00 14.86 117 GLU B N 1
ATOM 2289 C CA . GLU B 1 117 ? 10.928 100.464 45.433 1.00 15.76 117 GLU B CA 1
ATOM 2290 C C . GLU B 1 117 ? 11.405 100.072 44.040 1.00 16.07 117 GLU B C 1
ATOM 2291 O O . GLU B 1 117 ? 10.647 99.511 43.244 1.00 16.14 117 GLU B O 1
ATOM 2297 N N . ILE B 1 118 ? 12.664 100.384 43.748 1.00 14.90 118 ILE B N 1
ATOM 2298 C CA . ILE B 1 118 ? 13.256 100.062 42.456 1.00 14.33 118 ILE B CA 1
ATOM 2299 C C . ILE B 1 118 ? 13.254 98.547 42.275 1.00 14.02 118 ILE B C 1
ATOM 2300 O O . ILE B 1 118 ? 12.868 98.040 41.223 1.00 14.87 118 ILE B O 1
ATOM 2305 N N . ALA B 1 119 ? 13.680 97.825 43.306 1.00 13.60 119 ALA B N 1
ATOM 2306 C CA . ALA B 1 119 ? 13.700 96.372 43.240 1.00 15.26 119 ALA B CA 1
ATOM 2307 C C . ALA B 1 119 ? 12.307 95.863 42.877 1.00 17.57 119 ALA B C 1
ATOM 2308 O O . ALA B 1 119 ? 12.147 95.079 41.942 1.00 18.03 119 ALA B O 1
ATOM 2310 N N . LEU B 1 120 ? 11.293 96.311 43.612 1.00 18.68 120 LEU B N 1
ATOM 2311 C CA . LEU B 1 120 ? 9.924 95.882 43.337 1.00 20.88 120 LEU B CA 1
ATOM 2312 C C . LEU B 1 120 ? 9.497 96.260 41.918 1.00 23.02 120 LEU B C 1
ATOM 2313 O O . LEU B 1 120 ? 8.842 95.469 41.229 1.00 24.15 120 LEU B O 1
ATOM 2318 N N . GLU B 1 121 ? 9.868 97.463 41.485 1.00 24.96 121 GLU B N 1
ATOM 2319 C CA . GLU B 1 121 ? 9.535 97.947 40.142 1.00 27.08 121 GLU B CA 1
ATOM 2320 C C . GLU B 1 121 ? 10.175 97.080 39.064 1.00 27.60 121 GLU B C 1
ATOM 2321 O O . GLU B 1 121 ? 9.568 96.813 38.024 1.00 26.63 121 GLU B O 1
ATOM 2327 N N . ARG B 1 122 ? 11.411 96.662 39.314 1.00 27.08 122 ARG B N 1
ATOM 2328 C CA . ARG B 1 122 ? 12.152 95.828 38.373 1.00 28.07 122 ARG B CA 1
ATOM 2329 C C . ARG B 1 122 ? 11.738 94.371 38.514 1.00 26.70 122 ARG B C 1
ATOM 2330 O O . ARG B 1 122 ? 12.293 93.497 37.853 1.00 26.14 122 ARG B O 1
ATOM 2338 N N . ASN B 1 123 ? 10.770 94.117 39.388 1.00 26.31 123 ASN B N 1
ATOM 2339 C CA . ASN B 1 123 ? 10.281 92.764 39.626 1.00 25.26 123 ASN B CA 1
ATOM 2340 C C . ASN B 1 123 ? 11.368 91.831 40.167 1.00 24.23 123 ASN B C 1
ATOM 2341 O O . ASN B 1 123 ? 11.351 90.626 39.904 1.00 22.42 123 ASN B O 1
ATOM 2346 N N . LYS B 1 124 ? 12.309 92.387 40.927 1.00 20.67 124 LYS B N 1
ATOM 2347 C CA . LYS B 1 124 ? 13.383 91.585 41.502 1.00 20.18 124 LYS B CA 1
ATOM 2348 C C . LYS B 1 124 ? 12.844 90.780 42.681 1.00 20.72 124 LYS B C 1
ATOM 2349 O O . LYS B 1 124 ? 12.009 91.261 43.447 1.00 20.70 124 LYS B O 1
ATOM 2355 N N . LYS B 1 125 ? 13.328 89.552 42.817 1.00 20.70 125 LYS B N 1
ATOM 2356 C CA . LYS B 1 125 ? 12.877 88.661 43.875 1.00 22.36 125 LYS B CA 1
ATOM 2357 C C . LYS B 1 125 ? 13.642 88.870 45.177 1.00 21.73 125 LYS B C 1
ATOM 2358 O O . LYS B 1 125 ? 13.098 88.672 46.260 1.00 22.01 125 LYS B O 1
ATOM 2364 N N . ASN B 1 126 ? 14.901 89.279 45.074 1.00 19.05 126 ASN B N 1
ATOM 2365 C CA . ASN B 1 126 ? 15.708 89.470 46.267 1.00 15.92 126 ASN B CA 1
ATOM 2366 C C . ASN B 1 126 ? 16.545 90.732 46.240 1.00 14.88 126 ASN B C 1
ATOM 2367 O O . ASN B 1 126 ? 16.937 91.211 45.177 1.00 12.78 126 ASN B O 1
ATOM 2372 N N . ILE B 1 127 ? 16.805 91.275 47.422 1.00 13.19 127 ILE B N 1
ATOM 2373 C CA . ILE B 1 127 ? 17.633 92.462 47.536 1.00 11.07 127 ILE B CA 1
ATOM 2374 C C . ILE B 1 127 ? 18.742 92.074 48.502 1.00 10.80 127 ILE B C 1
ATOM 2375 O O . ILE B 1 127 ? 18.501 91.417 49.519 1.00 9.72 127 ILE B O 1
ATOM 2380 N N . TRP B 1 128 ? 19.972 92.432 48.157 1.00 10.32 128 TRP B N 1
ATOM 2381 C CA . TRP B 1 128 ? 21.106 92.066 48.986 1.00 9.57 128 TRP B CA 1
ATOM 2382 C C . TRP B 1 128 ? 22.167 93.147 48.995 1.00 11.25 128 TRP B C 1
ATOM 2383 O O . TRP B 1 128 ? 22.067 94.159 48.297 1.00 11.09 128 TRP B O 1
ATOM 2394 N N . LEU B 1 129 ? 23.205 92.900 49.777 1.00 12.60 129 LEU B N 1
ATOM 2395 C CA . LEU B 1 129 ? 24.305 93.833 49.877 1.00 13.24 129 LEU B CA 1
ATOM 2396 C C . LEU B 1 129 ? 25.449 93.149 50.603 1.00 13.73 129 LEU B C 1
ATOM 2397 O O . LEU B 1 129 ? 25.258 92.139 51.286 1.00 12.57 129 LEU B O 1
ATOM 2402 N N . GLY B 1 130 ? 26.644 93.691 50.424 1.00 12.38 130 GLY B N 1
ATOM 2403 C CA . GLY B 1 130 ? 27.802 93.154 51.100 1.00 14.42 130 GLY B CA 1
ATOM 2404 C C . GLY B 1 130 ? 28.267 94.255 52.031 1.00 15.78 130 GLY B C 1
ATOM 2405 O O . GLY B 1 130 ? 28.507 95.375 51.571 1.00 15.97 130 GLY B O 1
ATOM 2406 N N . VAL B 1 131 ? 28.371 93.964 53.325 1.00 14.85 131 VAL B N 1
ATOM 2407 C CA . VAL B 1 131 ? 28.817 94.964 54.301 1.00 15.24 131 VAL B CA 1
ATOM 2408 C C . VAL B 1 131 ? 30.056 94.513 55.083 1.00 16.14 131 VAL B C 1
ATOM 2409 O O . VAL B 1 131 ? 30.122 93.393 55.588 1.00 15.10 131 VAL B O 1
ATOM 2413 N N . TRP B 1 132 ? 31.044 95.396 55.174 1.00 16.86 132 TRP B N 1
ATOM 2414 C CA . TRP B 1 132 ? 32.274 95.094 55.899 1.00 18.71 132 TRP B CA 1
ATOM 2415 C C . TRP B 1 132 ? 31.915 94.590 57.301 1.00 18.86 132 TRP B C 1
ATOM 2416 O O . TRP B 1 132 ? 31.133 95.220 58.012 1.00 19.91 132 TRP B O 1
ATOM 2427 N N . GLU B 1 133 ? 32.478 93.451 57.692 1.00 20.60 133 GLU B N 1
ATOM 2428 C CA . GLU B 1 133 ? 32.191 92.865 59.001 1.00 24.65 133 GLU B CA 1
ATOM 2429 C C . GLU B 1 133 ? 32.534 93.786 60.168 1.00 25.67 133 GLU B C 1
ATOM 2430 O O . GLU B 1 133 ? 32.017 93.612 61.272 1.00 24.52 133 GLU B O 1
ATOM 2436 N N . LYS B 1 134 ? 33.406 94.759 59.925 1.00 27.47 134 LYS B N 1
ATOM 2437 C CA . LYS B 1 134 ? 33.816 95.688 60.974 1.00 29.61 134 LYS B CA 1
ATOM 2438 C C . LYS B 1 134 ? 32.872 96.880 61.085 1.00 29.80 134 LYS B C 1
ATOM 2439 O O . LYS B 1 134 ? 32.913 97.627 62.063 1.00 30.72 134 LYS B O 1
ATOM 2445 N N . ASN B 1 135 ? 32.020 97.053 60.082 1.00 28.69 135 ASN B N 1
ATOM 2446 C CA . ASN B 1 135 ? 31.072 98.153 60.077 1.00 27.98 135 ASN B CA 1
ATOM 2447 C C . ASN B 1 135 ? 29.831 97.767 60.882 1.00 27.72 135 ASN B C 1
ATOM 2448 O O . ASN B 1 135 ? 28.753 97.567 60.326 1.00 26.53 135 ASN B O 1
ATOM 2453 N N . GLU B 1 136 ? 29.997 97.673 62.200 1.00 29.27 136 GLU B N 1
ATOM 2454 C CA . GLU B 1 136 ? 28.910 97.291 63.101 1.00 29.82 136 GLU B CA 1
ATOM 2455 C C . GLU B 1 136 ? 27.683 98.194 63.024 1.00 29.04 136 GLU B C 1
ATOM 2456 O O . GLU B 1 136 ? 26.557 97.730 63.201 1.00 28.58 136 GLU B O 1
ATOM 2462 N N . ASN B 1 137 ? 27.896 99.481 62.772 1.00 28.00 137 ASN B N 1
ATOM 2463 C CA . ASN B 1 137 ? 26.783 100.416 62.675 1.00 27.48 137 ASN B CA 1
ATOM 2464 C C . ASN B 1 137 ? 25.881 100.101 61.481 1.00 25.48 137 ASN B C 1
ATOM 2465 O O . ASN B 1 137 ? 24.656 100.122 61.599 1.00 24.99 137 ASN B O 1
ATOM 2470 N N . ALA B 1 138 ? 26.490 99.807 60.335 1.00 22.68 138 ALA B N 1
ATOM 2471 C CA . ALA B 1 138 ? 25.734 99.490 59.128 1.00 20.71 138 ALA B CA 1
ATOM 2472 C C . ALA B 1 138 ? 24.969 98.179 59.295 1.00 19.30 138 ALA B C 1
ATOM 2473 O O . ALA B 1 138 ? 23.801 98.073 58.914 1.00 20.68 138 ALA B O 1
ATOM 2475 N N . ILE B 1 139 ? 25.643 97.180 59.855 1.00 18.58 139 ILE B N 1
ATOM 2476 C CA . ILE B 1 139 ? 25.044 95.870 60.082 1.00 18.43 139 ILE B CA 1
ATOM 2477 C C . ILE B 1 139 ? 23.784 95.992 60.943 1.00 18.87 139 ILE B C 1
ATOM 2478 O O . ILE B 1 139 ? 22.737 95.436 60.612 1.00 17.33 139 ILE B O 1
ATOM 2483 N N . ALA B 1 140 ? 23.880 96.735 62.042 1.00 18.60 140 ALA B N 1
ATOM 2484 C CA . ALA B 1 140 ? 22.735 96.914 62.925 1.00 18.75 140 ALA B CA 1
ATOM 2485 C C . ALA B 1 140 ? 21.575 97.562 62.165 1.00 18.88 140 ALA B C 1
ATOM 2486 O O . ALA B 1 140 ? 20.415 97.195 62.356 1.00 18.93 140 ALA B O 1
ATOM 2488 N N . PHE B 1 141 ? 21.899 98.520 61.300 1.00 18.36 141 PHE B N 1
ATOM 2489 C CA . PHE B 1 141 ? 20.905 99.219 60.492 1.00 19.06 141 PHE B CA 1
ATOM 2490 C C . PHE B 1 141 ? 20.176 98.245 59.564 1.00 17.66 141 PHE B C 1
ATOM 2491 O O . PHE B 1 141 ? 18.949 98.217 59.514 1.00 16.39 141 PHE B O 1
ATOM 2499 N N . TYR B 1 142 ? 20.946 97.452 58.827 1.00 17.47 142 TYR B N 1
ATOM 2500 C CA . TYR B 1 142 ? 20.370 96.489 57.899 1.00 17.73 142 TYR B CA 1
ATOM 2501 C C . TYR B 1 142 ? 19.546 95.433 58.630 1.00 16.82 142 TYR B C 1
ATOM 2502 O O . TYR B 1 142 ? 18.498 95.020 58.148 1.00 17.42 142 TYR B O 1
ATOM 2511 N N . LYS B 1 143 ? 20.016 94.991 59.789 1.00 18.61 143 LYS B N 1
ATOM 2512 C CA . LYS B 1 143 ? 19.267 93.996 60.545 1.00 19.59 143 LYS B CA 1
ATOM 2513 C C . LYS B 1 143 ? 17.918 94.570 60.959 1.00 19.58 143 LYS B C 1
ATOM 2514 O O . LYS B 1 143 ? 16.895 93.895 60.868 1.00 18.35 143 LYS B O 1
ATOM 2520 N N . LYS B 1 144 ? 17.918 95.820 61.406 1.00 19.97 144 LYS B N 1
ATOM 2521 C CA . LYS B 1 144 ? 16.681 96.467 61.824 1.00 21.70 144 LYS B CA 1
ATOM 2522 C C . LYS B 1 144 ? 15.745 96.657 60.634 1.00 21.05 144 LYS B C 1
ATOM 2523 O O . LYS B 1 144 ? 14.525 96.670 60.793 1.00 20.65 144 LYS B O 1
ATOM 2537 N N . GLY B 1 146 ? 15.349 94.552 58.304 1.00 19.60 146 GLY B N 1
ATOM 2538 C CA . GLY B 1 146 ? 14.863 93.263 57.842 1.00 17.55 146 GLY B CA 1
ATOM 2539 C C . GLY B 1 146 ? 15.830 92.369 57.086 1.00 16.32 146 GLY B C 1
ATOM 2540 O O . GLY B 1 146 ? 15.430 91.312 56.599 1.00 18.61 146 GLY B O 1
ATOM 2541 N N . PHE B 1 147 ? 17.092 92.772 56.980 1.00 12.49 147 PHE B N 1
ATOM 2542 C CA . PHE B 1 147 ? 18.082 91.962 56.269 1.00 11.90 147 PHE B CA 1
ATOM 2543 C C . PHE B 1 147 ? 18.707 90.908 57.191 1.00 11.20 147 PHE B C 1
ATOM 2544 O O . PHE B 1 147 ? 18.830 91.118 58.400 1.00 12.57 147 PHE B O 1
ATOM 2552 N N . VAL B 1 148 ? 19.079 89.765 56.624 1.00 12.14 148 VAL B N 1
ATOM 2553 C CA . VAL B 1 148 ? 19.707 88.706 57.408 1.00 11.81 148 VAL B CA 1
ATOM 2554 C C . VAL B 1 148 ? 20.968 88.243 56.696 1.00 11.74 148 VAL B C 1
ATOM 2555 O O . VAL B 1 148 ? 21.045 88.289 55.468 1.00 9.37 148 VAL B O 1
ATOM 2559 N N . GLN B 1 149 ? 21.967 87.827 57.468 1.00 10.65 149 GLN B N 1
ATOM 2560 C CA . GLN B 1 149 ? 23.222 87.363 56.888 1.00 12.93 149 GLN B CA 1
ATOM 2561 C C . GLN B 1 149 ? 23.053 85.961 56.321 1.00 12.42 149 GLN B C 1
ATOM 2562 O O . GLN B 1 149 ? 22.617 85.048 57.021 1.00 11.41 149 GLN B O 1
ATOM 2568 N N . THR B 1 150 ? 23.415 85.799 55.053 1.00 11.83 150 THR B N 1
ATOM 2569 C CA . THR B 1 150 ? 23.298 84.515 54.377 1.00 12.74 150 THR B CA 1
ATOM 2570 C C . THR B 1 150 ? 24.663 83.887 54.136 1.00 11.99 150 THR B C 1
ATOM 2571 O O . THR B 1 150 ? 24.771 82.693 53.872 1.00 12.97 150 THR B O 1
ATOM 2575 N N . GLY B 1 151 ? 25.711 84.697 54.224 1.00 13.20 151 GLY B N 1
ATOM 2576 C CA . GLY B 1 151 ? 27.049 84.181 54.015 1.00 13.94 151 GLY B CA 1
ATOM 2577 C C . GLY B 1 151 ? 28.109 85.239 54.251 1.00 13.63 151 GLY B C 1
ATOM 2578 O O . GLY B 1 151 ? 27.841 86.303 54.806 1.00 11.69 151 GLY B O 1
ATOM 2579 N N . ALA B 1 152 ? 29.323 84.953 53.810 1.00 14.79 152 ALA B N 1
ATOM 2580 C CA . ALA B 1 152 ? 30.426 85.889 53.988 1.00 16.57 152 ALA B CA 1
ATOM 2581 C C . ALA B 1 152 ? 31.396 85.706 52.831 1.00 18.58 152 ALA B C 1
ATOM 2582 O O . ALA B 1 152 ? 31.528 84.609 52.292 1.00 18.12 152 ALA B O 1
ATOM 2584 N N . HIS B 1 153 ? 32.073 86.784 52.450 1.00 18.82 153 HIS B N 1
ATOM 2585 C CA . HIS B 1 153 ? 33.010 86.730 51.336 1.00 20.35 153 HIS B CA 1
ATOM 2586 C C . HIS B 1 153 ? 34.147 87.722 51.539 1.00 20.62 153 HIS B C 1
ATOM 2587 O O . HIS B 1 153 ? 33.915 88.892 51.842 1.00 21.13 153 HIS B O 1
ATOM 2594 N N . SER B 1 154 ? 35.378 87.261 51.362 1.00 21.08 154 SER B N 1
ATOM 2595 C CA . SER B 1 154 ? 36.528 88.140 51.548 1.00 21.11 154 SER B CA 1
ATOM 2596 C C . SER B 1 154 ? 36.779 89.082 50.376 1.00 21.94 154 SER B C 1
ATOM 2597 O O . SER B 1 154 ? 36.351 88.829 49.245 1.00 22.04 154 SER B O 1
ATOM 2600 N N . PHE B 1 155 ? 37.464 90.185 50.665 1.00 21.69 155 PHE B N 1
ATOM 2601 C CA . PHE B 1 155 ? 37.827 91.159 49.647 1.00 23.44 155 PHE B CA 1
ATOM 2602 C C . PHE B 1 155 ? 39.107 91.851 50.091 1.00 24.90 155 PHE B C 1
ATOM 2603 O O . PHE B 1 155 ? 39.477 91.796 51.267 1.00 24.42 155 PHE B O 1
ATOM 2611 N N . TYR B 1 156 ? 39.789 92.488 49.148 1.00 26.03 156 TYR B N 1
ATOM 2612 C CA . TYR B 1 156 ? 41.030 93.179 49.459 1.00 27.49 156 TYR B CA 1
ATOM 2613 C C . TYR B 1 156 ? 40.863 94.684 49.561 1.00 28.56 156 TYR B C 1
ATOM 2614 O O . TYR B 1 156 ? 40.225 95.317 48.718 1.00 27.91 156 TYR B O 1
ATOM 2631 N N . GLY B 1 158 ? 43.326 97.358 49.545 1.00 30.74 158 GLY B N 1
ATOM 2632 C CA . GLY B 1 158 ? 44.721 97.697 49.331 1.00 30.24 158 GLY B CA 1
ATOM 2633 C C . GLY B 1 158 ? 45.445 96.366 49.255 1.00 29.27 158 GLY B C 1
ATOM 2634 O O . GLY B 1 158 ? 45.286 95.631 48.283 1.00 31.02 158 GLY B O 1
ATOM 2635 N N . ASP B 1 159 ? 46.231 96.041 50.276 1.00 28.33 159 ASP B N 1
ATOM 2636 C CA . ASP B 1 159 ? 46.937 94.763 50.304 1.00 28.70 159 ASP B CA 1
ATOM 2637 C C . ASP B 1 159 ? 46.473 93.982 51.528 1.00 28.01 159 ASP B C 1
ATOM 2638 O O . ASP B 1 159 ? 46.995 92.908 51.830 1.00 26.46 159 ASP B O 1
ATOM 2643 N N . GLU B 1 160 ? 45.489 94.543 52.227 1.00 26.73 160 GLU B N 1
ATOM 2644 C CA . GLU B 1 160 ? 44.934 93.941 53.433 1.00 28.01 160 GLU B CA 1
ATOM 2645 C C . GLU B 1 160 ? 43.610 93.251 53.132 1.00 26.78 160 GLU B C 1
ATOM 2646 O O . GLU B 1 160 ? 42.659 93.886 52.681 1.00 25.50 160 GLU B O 1
ATOM 2652 N N . GLU B 1 161 ? 43.552 91.948 53.380 1.00 25.91 161 GLU B N 1
ATOM 2653 C CA . GLU B 1 161 ? 42.334 91.187 53.129 1.00 25.28 161 GLU B CA 1
ATOM 2654 C C . GLU B 1 161 ? 41.293 91.448 54.218 1.00 23.98 161 GLU B C 1
ATOM 2655 O O . GLU B 1 161 ? 41.612 91.439 55.407 1.00 23.65 161 GLU B O 1
ATOM 2661 N N . GLN B 1 162 ? 40.052 91.696 53.805 1.00 23.31 162 GLN B N 1
ATOM 2662 C CA . GLN B 1 162 ? 38.958 91.952 54.745 1.00 22.05 162 GLN B CA 1
ATOM 2663 C C . GLN B 1 162 ? 37.807 90.981 54.479 1.00 20.96 162 GLN B C 1
ATOM 2664 O O . GLN B 1 162 ? 37.823 90.248 53.488 1.00 19.27 162 GLN B O 1
ATOM 2670 N N . THR B 1 163 ? 36.810 90.991 55.361 1.00 21.08 163 THR B N 1
ATOM 2671 C CA . THR B 1 163 ? 35.647 90.112 55.235 1.00 21.51 163 THR B CA 1
ATOM 2672 C C . THR B 1 163 ? 34.349 90.897 55.097 1.00 20.84 163 THR B C 1
ATOM 2673 O O . THR B 1 163 ? 34.083 91.825 55.857 1.00 20.29 163 THR B O 1
ATOM 2677 N N . ASP B 1 164 ? 33.537 90.513 54.120 1.00 20.69 164 ASP B N 1
ATOM 2678 C CA . ASP B 1 164 ? 32.266 91.180 53.893 1.00 19.22 164 ASP B CA 1
ATOM 2679 C C . ASP B 1 164 ? 31.143 90.220 54.235 1.00 17.90 164 ASP B C 1
ATOM 2680 O O . ASP B 1 164 ? 31.188 89.044 53.865 1.00 17.64 164 ASP B O 1
ATOM 2685 N N . LEU B 1 165 ? 30.140 90.714 54.950 1.00 13.98 165 LEU B N 1
ATOM 2686 C CA . LEU B 1 165 ? 29.010 89.870 55.302 1.00 13.55 165 LEU B CA 1
ATOM 2687 C C . LEU B 1 165 ? 27.973 90.014 54.200 1.00 13.10 165 LEU B C 1
ATOM 2688 O O . LEU B 1 165 ? 27.660 91.128 53.771 1.00 12.49 165 LEU B O 1
ATOM 2693 N N . ILE B 1 166 ? 27.464 88.889 53.716 1.00 11.17 166 ILE B N 1
ATOM 2694 C CA . ILE B 1 166 ? 26.446 88.925 52.679 1.00 11.15 166 ILE B CA 1
ATOM 2695 C C . ILE B 1 166 ? 25.094 88.944 53.389 1.00 11.92 166 ILE B C 1
ATOM 2696 O O . ILE B 1 166 ? 24.758 88.009 54.114 1.00 11.49 166 ILE B O 1
ATOM 2709 N N . ALA B 1 168 ? 20.752 89.754 53.035 1.00 12.24 168 ALA B N 1
ATOM 2710 C CA . ALA B 1 168 ? 19.698 89.834 52.034 1.00 12.42 168 ALA B CA 1
ATOM 2711 C C . ALA B 1 168 ? 18.285 89.774 52.587 1.00 13.22 168 ALA B C 1
ATOM 2712 O O . ALA B 1 168 ? 18.074 89.509 53.765 1.00 9.81 168 ALA B O 1
ATOM 2714 N N . LYS B 1 169 ? 17.321 90.025 51.710 1.00 14.18 169 LYS B N 1
ATOM 2715 C CA . LYS B 1 169 ? 15.915 89.997 52.075 1.00 17.12 169 LYS B CA 1
ATOM 2716 C C . LYS B 1 169 ? 15.118 89.601 50.840 1.00 16.67 169 LYS B C 1
ATOM 2717 O O . LYS B 1 169 ? 15.309 90.161 49.760 1.00 16.01 169 LYS B O 1
ATOM 2723 N N . THR B 1 170 ? 14.237 88.622 50.998 1.00 16.87 170 THR B N 1
ATOM 2724 C CA . THR B 1 170 ? 13.415 88.170 49.887 1.00 18.47 170 THR B CA 1
ATOM 2725 C C . THR B 1 170 ? 12.215 89.105 49.787 1.00 19.75 170 THR B C 1
ATOM 2726 O O . THR B 1 170 ? 11.559 89.399 50.785 1.00 20.97 170 THR B O 1
ATOM 2730 N N . LEU B 1 171 ? 11.943 89.585 48.582 1.00 18.99 171 LEU B N 1
ATOM 2731 C CA . LEU B 1 171 ? 10.824 90.489 48.369 1.00 19.60 171 LEU B CA 1
ATOM 2732 C C . LEU B 1 171 ? 9.608 89.693 47.915 1.00 20.38 171 LEU B C 1
ATOM 2733 O O . LEU B 1 171 ? 9.372 88.590 48.398 1.00 19.91 171 LEU B O 1
ATOM 2738 N N . ILE B 1 172 ? 8.849 90.245 46.977 1.00 20.54 172 ILE B N 1
ATOM 2739 C CA . ILE B 1 172 ? 7.660 89.577 46.468 1.00 21.28 172 ILE B CA 1
ATOM 2740 C C . ILE B 1 172 ? 8.015 88.526 45.419 1.00 22.53 172 ILE B C 1
ATOM 2741 O O . ILE B 1 172 ? 8.577 88.846 44.375 1.00 21.44 172 ILE B O 1
ATOM 2746 N N . LEU B 1 173 ? 7.692 87.268 45.702 1.00 23.38 173 LEU B N 1
ATOM 2747 C CA . LEU B 1 173 ? 7.981 86.188 44.762 1.00 25.38 173 LEU B CA 1
ATOM 2748 C C . LEU B 1 173 ? 6.825 86.029 43.785 1.00 26.88 173 LEU B C 1
ATOM 2749 O O . LEU B 1 173 ? 7.014 85.623 42.639 1.00 26.11 173 LEU B O 1
ATOM 2754 N N . GLU B 1 174 ? 5.627 86.351 44.252 1.00 28.25 174 GLU B N 1
ATOM 2755 C CA . GLU B 1 174 ? 4.432 86.253 43.431 1.00 31.30 174 GLU B CA 1
ATOM 2756 C C . GLU B 1 174 ? 3.354 87.152 44.020 1.00 31.06 174 GLU B C 1
ATOM 2757 O O . GLU B 1 174 ? 3.100 87.115 45.226 1.00 30.44 174 GLU B O 1
ATOM 2763 N N . HIS B 1 175 ? 2.734 87.967 43.172 1.00 31.49 175 HIS B N 1
ATOM 2764 C CA . HIS B 1 175 ? 1.673 88.864 43.621 1.00 32.83 175 HIS B CA 1
ATOM 2765 C C . HIS B 1 175 ? 0.382 88.070 43.816 1.00 33.48 175 HIS B C 1
ATOM 2766 O O . HIS B 1 175 ? 0.082 87.157 43.043 1.00 32.98 175 HIS B O 1
ATOM 2773 N N . HIS B 1 176 ? -0.374 88.418 44.854 1.00 34.04 176 HIS B N 1
ATOM 2774 C CA . HIS B 1 176 ? -1.624 87.729 45.168 1.00 35.21 176 HIS B CA 1
ATOM 2775 C C . HIS B 1 176 ? -2.789 88.078 44.247 1.00 36.00 176 HIS B C 1
ATOM 2776 O O . HIS B 1 176 ? -3.741 87.304 44.128 1.00 36.08 176 HIS B O 1
ATOM 2783 N N . HIS B 1 177 ? -2.726 89.241 43.605 1.00 37.66 177 HIS B N 1
ATOM 2784 C CA . HIS B 1 177 ? -3.795 89.661 42.702 1.00 38.53 177 HIS B CA 1
ATOM 2785 C C . HIS B 1 177 ? -3.294 89.801 41.270 1.00 39.46 177 HIS B C 1
ATOM 2786 O O . HIS B 1 177 ? -2.068 89.966 41.094 1.00 39.41 177 HIS B O 1
#

Radius of gyration: 23.53 Å; Cα contacts (8 Å, |Δi|>4): 574; chains: 2; bounding box: 57×74×31 Å

Organism: Bacillus subtilis (strain 168) (NCBI:txid224308)

CATH classification: 3.40.630.30

B-factor: mean 22.5, std 11.66, range [2.69, 76.42]

Secondary structure (DSSP, 8-state):
-B--B--GGGHHHHHHHHHHHHHHHHSTTS-S---HHHHHHSSHHHHHHHHH--EEEEEEEETTEEEEEEEEEEGGGSS---TTEEEEEEEEE-GGG-SSSHHHHHHHHHHHHHHHTT-SEEE--EETT-HHHHHHHH-------EEEE---S-EEEE--EE----/-B--B--GGGHHHHHHHHHHHHH----HHHHTTS-HHHHHHHHH--EEEEEEEETTEEEEEEEEEEGGGSS---TTEEEEEEEEE-GGG-SSSHHHHHHHHHHHHHHHTT-SEEE--EETT-HHHHHHHH-------EEEE---S-EEEE--EE--SS---

Foldseek 3Di:
DKDWWDALVCLVVCLVQVLQQVCVPCVVVDDPVLVVCSCVCRPSVNVSVQRPDCKIKDFMDDPNHTFWIWMKHAAPRDPDHHRQEMEGEDTGGPPVRPPPCRSVVRVVVSVVVSVVSNHFWYKYKAFPPPVVVVVVCVVPFDFPDKDWDASPDITIITMTDTDDDD/DKDFWDALVCLVVQLVLLCQQVPCVLVLVSCVPSPSVNSSVQRVDCKIKDWMADVPHTFWIWMKHAAPSDPDHHRQEMETEDTGGDPVGPPPCRSVVRVVVSVVVSVVSNHFKYKYWAFPVPVVVVVVCVVPDDFPAKDWDGSPDITIITMTDTDDPDDPD

Solvent-accessible surface area: 18563 Å² total

GO terms:
  GO:0004145 diamine N-acetyltransferase activity (F, IDA)
  GO:0043939 negative regulation of sporulation (P, IMP)

InterPro domains:
  IPR000182 GNAT domain [PF00583] (38-147)
  IPR000182 GNAT domain [PS51186] (3-172)
  IPR016181 Acyl-CoA N-acyltransferase [SSF55729] (1-163)
  IPR051556 N-terminal and lysine N-acetyltransferase [PTHR42919] (9-159)

Nearest PDB structures (foldseek):
  1tiq-assembly2_B  TM=1.006E+00  e=7.912E-30  Bacillus subtilis
  1tiq-assembly1_A  TM=9.657E-01  e=3.259E-26  Bacillus subtilis
  1z4e-assembly1_B  TM=7.750E-01  e=1.775E-06  Halalkalibacterium halodurans C-125
  2jdd-assembly1_A  TM=7.168E-01  e=3.259E-06  Bacillus licheniformis
  2dxq-assembly1_B  TM=7.389E-01  e=4.721E-05  Agrobacterium fabrum str. C58

Sequence (327 aa):
SVKKKCSREDLQTLQQLSIETFNDTFKEQNSPENKAYLESAFNTEQLEKELSNSSQFFFIYFDHEIAGYVKVNIDDAQSEEGAESLEIERIYIKNSFQKHGLGKHLLNKAIEIALERNKKNIWLGVWEKNENAIAFYKKGFVQTGAHSFYGDEEQTDLIAKTLILESVKKKCSREDLQTLQQLSIETFNDENKAYLESAFNTEQLEKELSNSSQFFFIYFDHEIAGYVKVNIDDAQSEEGAESLEIERIYIKNSFQKHGLGKHLLNKAIEIALERNKKNIWLGVWEKNENAIAFYKKGFVQTGAHSFYGDEEQTDLIAKTLILEHHH